Protein AF-A0A432UA64-F1 (afdb_monomer)

Secondary structure (DSSP, 8-state):
------HHHHHHHHHHHHHHH-TTB---GGGGHHHHHHHHHTT--HHHHHHHHHHHHHTTSS-SSB-HHHHHHHHHHHHHHHHHHHHHHHHHHSSS--SHHHHHHHHHHHHHHHHHHTT----HHHHHHHHGGG---HHHHHHHHHHHHHHHHHHHHHH-TTHHHHHHHHHHHHGGGTTTS-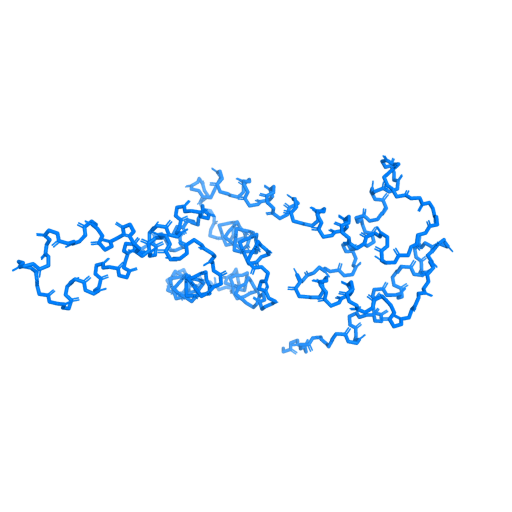HHHHHHHHHHHHHHHHHHHHTPPPS---

Solvent-accessible surface area (backbone atoms only — not comparable to full-atom values): 11727 Å² total; per-residue (Å²): 136,81,75,82,76,49,73,63,59,50,46,52,50,36,50,50,54,43,60,74,74,33,90,36,58,50,86,64,64,77,73,33,47,68,45,49,51,51,38,53,35,55,62,57,52,55,68,53,52,53,52,49,49,55,56,30,38,78,69,70,76,42,63,77,64,43,37,55,76,78,45,38,65,55,50,53,53,51,51,53,51,49,35,45,52,53,20,52,57,24,64,75,49,49,85,76,51,84,50,70,56,62,36,36,52,33,49,27,38,38,51,46,30,50,35,48,7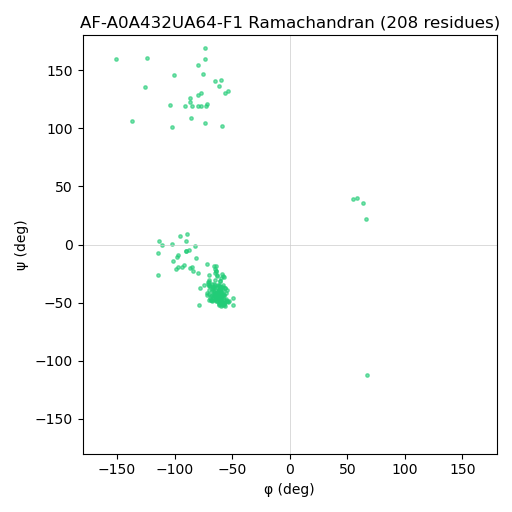3,52,62,44,51,81,55,61,67,35,53,55,42,49,55,45,64,76,54,85,52,65,70,58,44,38,53,50,33,47,53,49,45,57,52,50,50,50,53,46,52,74,55,40,84,58,38,66,57,33,45,54,54,40,51,66,70,43,55,85,42,62,86,78,50,56,68,69,58,51,53,55,50,47,56,52,47,30,51,53,43,50,27,63,76,69,69,53,73,77,70,37,90,124

Structure (mmCIF, N/CA/C/O backbone):
data_AF-A0A432UA64-F1
#
_entry.id   AF-A0A432UA64-F1
#
loop_
_atom_site.group_PDB
_atom_site.id
_atom_site.type_symbol
_atom_site.label_atom_id
_atom_site.label_alt_id
_atom_site.label_comp_id
_atom_site.label_asym_id
_atom_site.label_entity_id
_atom_site.label_seq_id
_atom_site.pdbx_PDB_ins_code
_atom_site.Cartn_x
_atom_site.Cartn_y
_atom_site.Cartn_z
_atom_site.occupancy
_atom_site.B_iso_or_equiv
_atom_site.auth_seq_id
_atom_site.auth_comp_id
_atom_site.auth_asym_id
_atom_site.auth_atom_id
_atom_site.pdbx_PDB_model_num
ATOM 1 N N . MET A 1 1 ? -9.486 -15.166 -13.144 1.00 27.72 1 MET A N 1
ATOM 2 C CA . MET A 1 1 ? -8.377 -15.766 -12.375 1.00 27.72 1 MET A CA 1
ATOM 3 C C . MET A 1 1 ? -7.119 -15.318 -13.081 1.00 27.72 1 MET A C 1
ATOM 5 O O . MET A 1 1 ? -6.709 -15.985 -14.019 1.00 27.72 1 MET A O 1
ATOM 9 N N . ASP A 1 2 ? -6.594 -14.154 -12.712 1.00 38.78 2 ASP A N 1
ATOM 10 C CA . ASP A 1 2 ? -5.325 -13.692 -13.268 1.00 38.78 2 ASP A CA 1
ATOM 11 C C . ASP A 1 2 ? -4.198 -14.417 -12.538 1.00 38.78 2 ASP A C 1
ATOM 13 O O . ASP A 1 2 ? -4.200 -14.524 -11.308 1.00 38.78 2 ASP A O 1
ATOM 17 N N . SER A 1 3 ? -3.294 -15.011 -13.313 1.00 44.69 3 SER A N 1
ATOM 18 C CA . SER A 1 3 ? -2.101 -15.677 -12.810 1.00 44.69 3 SER A CA 1
ATOM 19 C C . SER A 1 3 ? -1.301 -14.693 -11.965 1.00 44.69 3 SER A C 1
ATOM 21 O O . SER A 1 3 ? -1.027 -13.574 -12.396 1.00 44.69 3 SER A O 1
ATOM 23 N N . VAL A 1 4 ? -0.909 -15.109 -10.760 1.00 60.00 4 VAL A N 1
ATOM 24 C CA . VAL A 1 4 ? 0.100 -14.388 -9.981 1.00 60.00 4 VAL A CA 1
ATOM 25 C C . VAL A 1 4 ? 1.365 -14.364 -10.838 1.00 60.00 4 VAL A C 1
ATOM 27 O O . VAL A 1 4 ? 2.022 -15.397 -10.958 1.00 60.00 4 VAL A O 1
ATOM 30 N N . LYS A 1 5 ? 1.652 -13.226 -11.487 1.00 72.06 5 LYS A N 1
ATOM 31 C CA . LYS A 1 5 ? 2.835 -13.068 -12.343 1.00 72.06 5 LYS A CA 1
ATOM 32 C C . LYS A 1 5 ? 4.077 -13.461 -11.556 1.00 72.06 5 LYS A C 1
ATOM 34 O O . LYS A 1 5 ? 4.246 -13.027 -10.411 1.00 72.06 5 LYS A O 1
ATOM 39 N N . SER A 1 6 ? 4.935 -14.281 -12.147 1.00 87.81 6 SER A N 1
ATOM 40 C CA . SER A 1 6 ? 6.200 -14.644 -11.511 1.00 87.81 6 SER A CA 1
ATOM 41 C C . SER A 1 6 ? 7.189 -13.468 -11.570 1.00 87.81 6 SER A C 1
ATOM 43 O O . SER A 1 6 ? 7.059 -12.559 -12.392 1.00 87.81 6 SER A O 1
ATOM 45 N N . LEU A 1 7 ? 8.202 -13.467 -10.696 1.00 89.44 7 LEU A N 1
ATOM 46 C CA . LEU A 1 7 ? 9.281 -12.469 -10.766 1.00 89.44 7 LEU A CA 1
ATOM 47 C C . LEU A 1 7 ? 10.037 -12.551 -12.105 1.00 89.44 7 LEU A C 1
ATOM 49 O O . LEU A 1 7 ? 10.542 -11.541 -12.581 1.00 89.44 7 LEU A O 1
ATOM 53 N N . GLU A 1 8 ? 10.121 -13.746 -12.685 1.00 90.38 8 GLU A N 1
ATOM 54 C CA . GLU A 1 8 ? 10.786 -14.010 -13.964 1.00 90.38 8 GLU A CA 1
ATOM 55 C C . GLU A 1 8 ? 9.993 -13.395 -15.121 1.00 90.38 8 GLU A C 1
ATOM 57 O O . GLU A 1 8 ? 10.552 -12.616 -15.886 1.00 90.38 8 GLU A O 1
ATOM 62 N N . GLU A 1 9 ? 8.676 -13.619 -15.166 1.00 92.38 9 GLU A N 1
ATOM 63 C CA . GLU A 1 9 ? 7.778 -12.979 -16.141 1.00 92.38 9 GLU A CA 1
ATOM 64 C C . GLU A 1 9 ? 7.832 -11.449 -16.030 1.00 92.38 9 GLU A C 1
ATOM 66 O O . GLU A 1 9 ? 7.919 -10.741 -17.032 1.00 92.38 9 GLU A O 1
ATOM 71 N N . TYR A 1 10 ? 7.833 -10.920 -14.803 1.00 92.88 10 TYR A N 1
ATOM 72 C CA . TYR A 1 10 ? 7.974 -9.485 -14.566 1.00 92.88 10 TYR A CA 1
ATOM 73 C C . TYR A 1 10 ? 9.317 -8.936 -15.069 1.00 92.88 10 TYR A C 1
ATOM 75 O O . TYR A 1 10 ? 9.359 -7.877 -15.695 1.00 92.88 10 TYR A O 1
ATOM 83 N N . ALA A 1 11 ? 10.416 -9.646 -14.804 1.00 93.75 11 ALA A N 1
ATOM 84 C CA . ALA A 1 11 ? 11.746 -9.263 -15.262 1.00 93.75 11 ALA A CA 1
ATOM 85 C C . ALA A 1 11 ? 11.815 -9.210 -16.794 1.00 93.75 11 ALA A C 1
ATOM 87 O O . ALA A 1 11 ? 12.294 -8.222 -17.349 1.00 93.75 11 ALA A O 1
ATOM 88 N N . GLU A 1 12 ? 11.290 -10.234 -17.469 1.00 93.44 12 GLU A N 1
ATOM 89 C CA . GLU A 1 12 ? 11.222 -10.296 -18.931 1.00 93.44 12 GLU A CA 1
ATOM 90 C C . GLU A 1 12 ? 10.404 -9.141 -19.518 1.00 93.44 12 GLU A C 1
ATOM 92 O O . GLU A 1 12 ? 10.844 -8.496 -20.471 1.00 93.44 12 GLU A O 1
ATOM 97 N N . GLU A 1 13 ? 9.244 -8.829 -18.930 1.00 94.38 13 GLU A N 1
ATOM 98 C CA . GLU A 1 13 ? 8.415 -7.702 -19.363 1.00 94.38 13 GLU A CA 1
ATOM 99 C C . GLU A 1 13 ? 9.138 -6.360 -19.217 1.00 94.38 13 GLU A C 1
ATOM 101 O O . GLU A 1 13 ? 9.103 -5.549 -20.145 1.00 94.38 13 GLU A O 1
ATOM 106 N N . VAL A 1 14 ? 9.810 -6.129 -18.083 1.00 94.81 14 VAL A N 1
ATOM 107 C CA . VAL A 1 14 ? 10.584 -4.901 -17.852 1.00 94.81 14 VAL A CA 1
ATOM 108 C C . VAL A 1 14 ? 11.743 -4.804 -18.837 1.00 94.81 14 VAL A C 1
ATOM 110 O O . VAL A 1 14 ? 11.916 -3.760 -19.461 1.00 94.81 14 VAL A O 1
ATOM 113 N N . PHE A 1 15 ? 12.523 -5.871 -19.017 1.00 94.19 15 PHE A N 1
ATOM 114 C CA . PHE A 1 15 ? 13.646 -5.855 -19.953 1.00 94.19 15 PHE A CA 1
ATOM 115 C C . PHE A 1 15 ? 13.188 -5.591 -21.383 1.00 94.19 15 PHE A C 1
ATOM 117 O O . PHE A 1 15 ? 13.743 -4.707 -22.032 1.00 94.19 15 PHE A O 1
ATOM 124 N N . ARG A 1 16 ? 12.136 -6.277 -21.845 1.00 94.00 16 ARG A N 1
ATOM 125 C CA . ARG A 1 16 ? 11.556 -6.037 -23.169 1.00 94.00 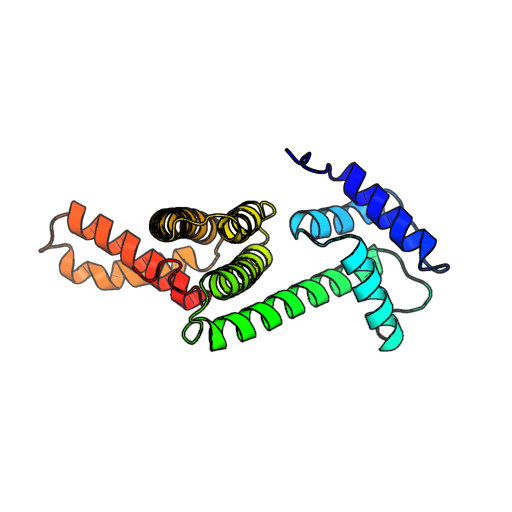16 ARG A CA 1
ATOM 126 C C . ARG A 1 16 ? 11.126 -4.579 -23.326 1.00 94.00 16 ARG A C 1
ATOM 128 O O . ARG A 1 16 ? 11.540 -3.928 -24.280 1.00 94.00 16 ARG A O 1
ATOM 135 N N . ALA A 1 17 ? 10.362 -4.051 -22.369 1.00 93.56 17 ALA A N 1
ATOM 136 C CA . ALA A 1 17 ? 9.880 -2.676 -22.425 1.00 93.56 17 ALA A CA 1
ATOM 137 C C . ALA A 1 17 ? 11.034 -1.661 -22.479 1.00 93.56 17 ALA A C 1
ATOM 139 O O . ALA A 1 17 ? 10.977 -0.703 -23.247 1.00 93.56 17 ALA A O 1
ATOM 140 N N . LEU A 1 18 ? 12.105 -1.874 -21.711 1.00 94.12 18 LEU A N 1
ATOM 141 C CA . LEU A 1 18 ? 13.252 -0.967 -21.695 1.00 94.12 18 LEU A CA 1
ATOM 142 C C . LEU A 1 18 ? 14.094 -1.046 -22.966 1.00 94.12 18 LEU A C 1
ATOM 144 O O . LEU A 1 18 ? 14.484 -0.003 -23.481 1.00 94.12 18 LEU A O 1
ATOM 148 N N . THR A 1 19 ? 14.342 -2.246 -23.490 1.00 92.56 19 THR A N 1
ATOM 149 C CA . THR A 1 19 ? 15.085 -2.425 -24.745 1.00 92.56 19 THR A CA 1
ATOM 150 C C . THR A 1 19 ? 14.330 -1.844 -25.942 1.00 92.56 19 THR A C 1
ATOM 152 O O . THR A 1 19 ? 14.958 -1.296 -26.841 1.00 92.56 19 THR A O 1
ATOM 155 N N . GLU A 1 20 ? 12.997 -1.916 -25.952 1.00 93.62 20 GLU A N 1
ATOM 156 C CA . GLU A 1 20 ? 12.171 -1.326 -27.014 1.00 93.62 20 GLU A CA 1
ATOM 157 C C . GLU A 1 20 ? 12.136 0.210 -26.968 1.00 93.62 20 GLU A C 1
ATOM 159 O O . GLU A 1 20 ? 12.069 0.849 -28.016 1.00 93.62 20 GLU A O 1
ATOM 164 N N . HIS A 1 21 ? 12.180 0.814 -25.774 1.00 93.38 21 HIS A N 1
ATOM 165 C CA . HIS A 1 21 ? 12.010 2.264 -25.606 1.00 93.38 21 HIS A CA 1
ATOM 166 C C . HIS A 1 21 ? 13.326 3.044 -25.470 1.00 93.38 21 HIS A C 1
ATOM 168 O O . HIS A 1 21 ? 13.329 4.255 -25.695 1.00 93.38 21 HIS A O 1
ATOM 174 N N . PHE A 1 22 ? 14.433 2.395 -25.091 1.00 93.44 22 PHE A N 1
ATOM 175 C CA . PHE A 1 22 ? 15.691 3.076 -24.779 1.00 93.44 22 PHE A CA 1
ATOM 176 C C . PHE A 1 22 ? 16.911 2.361 -25.374 1.00 93.44 22 PHE A C 1
ATOM 178 O O . PHE A 1 22 ? 17.393 1.365 -24.837 1.00 93.44 22 PHE A O 1
ATOM 185 N N . GLU A 1 23 ? 17.496 2.938 -26.427 1.00 89.44 23 GLU A N 1
ATOM 186 C CA . GLU A 1 23 ? 18.705 2.399 -27.077 1.00 89.44 23 GLU A CA 1
ATOM 187 C C . GLU A 1 23 ? 19.939 2.368 -26.155 1.00 89.44 23 GLU A C 1
ATOM 189 O O . GLU A 1 23 ? 20.834 1.545 -26.331 1.00 89.44 23 GLU A O 1
ATOM 194 N N . GLY A 1 24 ? 20.011 3.264 -25.165 1.00 87.81 24 GLY A N 1
ATOM 195 C CA . GLY A 1 24 ? 21.138 3.354 -24.231 1.00 87.81 24 GLY A CA 1
ATOM 196 C C . GLY A 1 24 ? 21.008 2.497 -22.967 1.00 87.81 24 GLY A C 1
ATOM 197 O O . GLY A 1 24 ? 21.815 2.661 -22.047 1.00 87.81 24 GLY A O 1
ATOM 198 N N . PHE A 1 25 ? 20.011 1.612 -22.894 1.00 92.69 25 PHE A N 1
ATOM 199 C CA . PHE A 1 25 ? 19.840 0.695 -21.769 1.00 92.69 25 PHE A CA 1
ATOM 200 C C . PHE A 1 25 ? 20.906 -0.419 -21.780 1.00 92.69 25 PHE A C 1
ATOM 202 O O . PHE A 1 25 ? 21.017 -1.192 -22.729 1.00 92.69 25 PHE A O 1
ATOM 209 N N . ASP A 1 26 ? 21.687 -0.507 -20.702 1.00 91.38 26 ASP A N 1
ATOM 210 C CA . ASP A 1 26 ? 22.760 -1.489 -20.506 1.00 91.38 26 ASP A CA 1
ATOM 211 C C . ASP A 1 26 ? 22.295 -2.615 -19.567 1.00 91.38 26 ASP A C 1
ATOM 213 O O . ASP A 1 26 ? 22.258 -2.450 -18.342 1.00 91.38 26 ASP A O 1
ATOM 217 N N . LEU A 1 27 ? 21.928 -3.754 -20.162 1.00 88.19 27 LEU A N 1
ATOM 218 C CA . LEU A 1 27 ? 21.479 -4.955 -19.459 1.00 88.19 27 LEU A CA 1
ATOM 219 C C . LEU A 1 27 ? 22.658 -5.657 -18.765 1.00 88.19 27 LEU A C 1
ATOM 221 O O . LEU A 1 27 ? 23.584 -6.136 -19.423 1.00 88.19 27 LEU A O 1
ATOM 225 N N . LYS A 1 28 ? 22.601 -5.785 -17.434 1.00 86.12 28 LYS A N 1
ATOM 226 C CA . LYS A 1 28 ? 23.615 -6.472 -16.612 1.00 86.12 28 LYS A CA 1
ATOM 227 C C . LYS A 1 28 ? 23.206 -7.877 -16.167 1.00 86.12 28 LYS A C 1
ATOM 229 O O . LYS A 1 28 ? 23.978 -8.558 -15.494 1.00 86.12 28 LYS A O 1
ATOM 234 N N . GLY A 1 29 ? 22.023 -8.347 -16.558 1.00 80.75 29 GLY A N 1
ATOM 235 C CA . GLY A 1 29 ? 21.579 -9.716 -16.297 1.00 80.75 29 GLY A CA 1
ATOM 236 C C . GLY A 1 29 ? 21.363 -9.972 -14.804 1.00 80.75 29 GLY A C 1
ATOM 237 O O . GLY A 1 29 ? 20.446 -9.416 -14.206 1.00 80.75 29 GLY A O 1
ATOM 238 N N . SER A 1 30 ? 22.192 -10.816 -14.179 1.00 82.94 30 SER A N 1
ATOM 239 C CA . SER A 1 30 ? 22.018 -11.198 -12.766 1.00 82.94 30 SER A CA 1
ATOM 240 C C . SER A 1 30 ? 22.092 -10.018 -11.797 1.00 82.94 30 SER A C 1
ATOM 242 O O . SER A 1 30 ? 21.406 -10.027 -10.773 1.00 82.94 30 SER A O 1
ATOM 244 N N . ASP A 1 31 ? 22.884 -8.997 -12.124 1.00 87.25 31 ASP A N 1
ATOM 245 C CA . ASP A 1 31 ? 23.086 -7.827 -11.260 1.00 87.25 31 ASP A CA 1
ATOM 246 C C . ASP A 1 31 ? 21.850 -6.914 -11.195 1.00 87.25 31 ASP A C 1
ATOM 248 O O . ASP A 1 31 ? 21.709 -6.117 -10.266 1.00 87.25 31 ASP A O 1
ATOM 252 N N . ASP A 1 32 ? 20.922 -7.064 -12.141 1.00 90.69 32 ASP A N 1
ATOM 253 C CA . ASP A 1 32 ? 19.684 -6.290 -12.225 1.00 90.69 32 ASP A CA 1
ATOM 254 C C . ASP A 1 32 ? 18.543 -6.906 -11.388 1.00 90.69 32 ASP A C 1
ATOM 256 O O . ASP A 1 32 ? 17.606 -6.215 -10.972 1.00 90.69 32 ASP A O 1
ATOM 260 N N . MET A 1 33 ? 18.638 -8.199 -11.058 1.00 92.06 33 MET A N 1
ATOM 261 C CA . MET A 1 33 ? 17.598 -8.938 -10.329 1.00 92.06 33 MET A CA 1
ATOM 262 C C . MET A 1 33 ? 17.253 -8.375 -8.940 1.00 92.06 33 MET A C 1
ATOM 264 O O . MET A 1 33 ? 16.075 -8.409 -8.572 1.00 92.06 33 MET A O 1
ATOM 268 N N . PRO A 1 34 ? 18.197 -7.846 -8.134 1.00 93.25 34 PRO A N 1
ATOM 269 C CA . PRO A 1 34 ? 17.855 -7.191 -6.872 1.00 93.25 34 PRO A CA 1
ATOM 270 C C . PRO A 1 34 ? 16.942 -5.971 -7.056 1.00 93.25 34 PRO A C 1
ATOM 272 O O . PRO A 1 34 ? 16.024 -5.776 -6.259 1.00 93.25 34 PRO A O 1
ATOM 275 N N . VAL A 1 35 ? 17.162 -5.182 -8.115 1.00 94.75 35 VAL A N 1
ATOM 276 C CA . VAL A 1 35 ? 16.344 -4.003 -8.439 1.00 94.75 35 VAL A CA 1
ATOM 277 C C . VAL A 1 35 ? 14.948 -4.438 -8.872 1.00 94.75 35 VAL A C 1
ATOM 279 O O . VAL A 1 35 ? 13.955 -3.951 -8.335 1.00 94.75 35 VAL A O 1
ATOM 282 N N . LEU A 1 36 ? 14.871 -5.421 -9.771 1.00 94.12 36 LEU A N 1
ATOM 283 C CA . LEU A 1 36 ? 13.603 -5.972 -10.250 1.00 94.12 36 LEU A CA 1
ATOM 284 C C . LEU A 1 36 ? 12.783 -6.602 -9.128 1.00 94.12 36 LEU A C 1
ATOM 286 O O . LEU A 1 36 ? 11.576 -6.391 -9.057 1.00 94.12 36 LEU A O 1
ATOM 290 N N . ARG A 1 37 ? 13.431 -7.314 -8.199 1.00 92.31 37 ARG A N 1
ATOM 291 C CA . ARG A 1 37 ? 12.764 -7.863 -7.015 1.00 92.31 37 ARG A CA 1
ATOM 292 C C . ARG A 1 37 ? 12.168 -6.759 -6.146 1.00 92.31 37 ARG A C 1
ATOM 294 O O . ARG A 1 37 ? 11.056 -6.926 -5.656 1.00 92.31 37 ARG A O 1
ATOM 301 N N . GLU A 1 38 ? 12.881 -5.650 -5.941 1.00 92.56 38 GLU A N 1
ATOM 302 C CA . GLU A 1 38 ? 12.339 -4.512 -5.190 1.00 92.56 38 GLU A CA 1
ATOM 303 C C . GLU A 1 38 ? 11.134 -3.893 -5.909 1.00 92.56 38 GLU A C 1
ATOM 305 O O . GLU A 1 38 ? 10.112 -3.642 -5.273 1.00 92.56 38 GLU A O 1
ATOM 310 N N . TRP A 1 39 ? 11.220 -3.680 -7.222 1.00 94.00 39 TRP A N 1
ATOM 311 C CA . TRP A 1 39 ? 10.120 -3.119 -8.009 1.00 94.00 39 TRP A CA 1
ATOM 312 C C . TRP A 1 39 ? 8.890 -4.030 -8.034 1.00 94.00 39 TRP A C 1
ATOM 314 O O . TRP A 1 39 ? 7.775 -3.554 -7.816 1.00 94.00 39 TRP A O 1
ATOM 324 N N . PHE A 1 40 ? 9.102 -5.338 -8.186 1.00 91.00 40 PHE A N 1
ATOM 325 C CA . PHE A 1 40 ? 8.061 -6.359 -8.121 1.00 91.00 40 PHE A CA 1
ATOM 326 C C . PHE A 1 40 ? 7.372 -6.379 -6.751 1.00 91.00 40 PHE A C 1
ATOM 328 O O . PHE A 1 40 ? 6.149 -6.330 -6.666 1.00 91.00 40 PHE A O 1
ATOM 335 N N . VAL A 1 41 ? 8.149 -6.354 -5.659 1.00 87.88 41 VAL A N 1
ATOM 336 C CA . VAL A 1 41 ? 7.619 -6.265 -4.284 1.00 87.88 41 VAL A CA 1
ATOM 337 C C . VAL A 1 41 ? 6.864 -4.958 -4.042 1.00 87.88 41 VAL A C 1
ATOM 339 O O . VAL A 1 41 ? 5.992 -4.907 -3.188 1.00 87.88 41 VAL A O 1
ATOM 342 N N . LEU A 1 42 ? 7.168 -3.881 -4.758 1.00 89.19 42 LEU A N 1
ATOM 343 C CA . LEU A 1 42 ? 6.408 -2.635 -4.653 1.00 89.19 42 LEU A CA 1
ATOM 344 C C . LEU A 1 42 ? 5.195 -2.588 -5.594 1.00 89.19 42 LEU A C 1
ATOM 346 O O . LEU A 1 42 ? 4.433 -1.623 -5.529 1.00 89.19 42 LEU A O 1
ATOM 350 N N . GLY A 1 43 ? 5.007 -3.601 -6.447 1.00 87.94 43 GLY A N 1
ATOM 351 C CA . GLY A 1 43 ? 3.942 -3.640 -7.446 1.00 87.94 43 GLY A CA 1
ATOM 352 C C . GLY A 1 43 ? 4.076 -2.537 -8.499 1.00 87.94 43 GLY A C 1
ATOM 353 O O . GLY A 1 43 ? 3.072 -1.948 -8.903 1.00 87.94 43 GLY A O 1
ATOM 354 N N . ILE A 1 44 ? 5.306 -2.187 -8.889 1.00 91.88 44 ILE A N 1
ATOM 355 C CA . ILE A 1 44 ? 5.554 -1.177 -9.926 1.00 91.88 44 ILE A CA 1
ATOM 356 C C . ILE A 1 44 ? 5.294 -1.808 -11.291 1.00 91.88 44 ILE A C 1
ATOM 358 O O . ILE A 1 44 ? 5.984 -2.748 -11.670 1.00 91.88 44 ILE A O 1
ATOM 362 N N . ASP A 1 45 ? 4.335 -1.277 -12.043 1.00 90.94 45 ASP A N 1
ATOM 363 C CA . ASP A 1 45 ? 4.027 -1.761 -13.391 1.00 90.94 45 ASP A CA 1
ATOM 364 C C . ASP A 1 45 ? 5.206 -1.528 -14.366 1.00 90.94 45 ASP A C 1
ATOM 366 O O . ASP A 1 45 ? 5.822 -0.458 -14.308 1.00 90.94 45 ASP A O 1
ATOM 370 N N . PRO A 1 46 ? 5.523 -2.463 -15.285 1.00 92.81 46 PRO A N 1
ATOM 371 C CA . PRO A 1 46 ? 6.596 -2.269 -16.262 1.00 92.81 46 PRO A CA 1
ATOM 372 C C . PRO A 1 46 ? 6.434 -1.002 -17.114 1.00 92.81 46 PRO A C 1
ATOM 374 O O . PRO A 1 46 ? 7.413 -0.295 -17.355 1.00 92.81 46 PRO A O 1
ATOM 377 N N . ASN A 1 47 ? 5.208 -0.634 -17.500 1.00 92.81 47 ASN A N 1
ATOM 378 C CA . ASN A 1 47 ? 4.969 0.598 -18.259 1.00 92.81 47 ASN A CA 1
ATOM 379 C C . ASN A 1 47 ? 5.201 1.842 -17.393 1.00 92.81 47 ASN A C 1
ATOM 381 O O . ASN A 1 47 ? 5.646 2.877 -17.891 1.00 92.81 47 ASN A O 1
ATOM 385 N N . TYR A 1 48 ? 4.954 1.749 -16.080 1.00 94.06 48 TYR A N 1
ATOM 386 C CA . TYR A 1 48 ? 5.298 2.825 -15.150 1.00 94.06 48 TYR A CA 1
ATOM 387 C C . TYR A 1 48 ? 6.812 3.036 -15.071 1.00 94.06 48 TYR A C 1
ATOM 389 O O . TYR A 1 48 ? 7.261 4.177 -14.967 1.00 94.06 48 TYR A O 1
ATOM 397 N N . VAL A 1 49 ? 7.608 1.961 -15.131 1.00 95.06 49 VAL A N 1
ATOM 398 C CA . VAL A 1 49 ? 9.076 2.063 -15.169 1.00 95.06 49 VAL A CA 1
ATOM 399 C C . VAL A 1 49 ? 9.511 2.887 -16.381 1.00 95.06 49 VAL A C 1
ATOM 401 O O . VAL A 1 49 ? 10.269 3.842 -16.216 1.00 95.06 49 VAL A O 1
ATOM 404 N N . VAL A 1 50 ? 8.983 2.569 -17.569 1.00 94.88 50 VAL A N 1
ATOM 405 C CA . VAL A 1 50 ? 9.257 3.321 -18.806 1.00 94.88 50 VAL A CA 1
ATOM 406 C C . VAL A 1 50 ? 8.880 4.791 -18.636 1.00 94.88 50 VAL A C 1
ATOM 408 O O . VAL A 1 50 ? 9.723 5.664 -18.833 1.00 94.88 50 VAL A O 1
ATOM 411 N N . TYR A 1 51 ? 7.655 5.068 -18.178 1.00 95.00 51 TYR A N 1
ATOM 412 C CA . TYR A 1 51 ? 7.181 6.431 -17.928 1.00 95.00 51 TYR A CA 1
ATOM 413 C C . TYR A 1 51 ? 8.110 7.213 -16.986 1.00 95.00 51 TYR A C 1
ATOM 415 O O . TYR A 1 51 ? 8.512 8.336 -17.298 1.00 95.00 51 TYR A O 1
ATOM 423 N N . ALA A 1 52 ? 8.485 6.619 -15.850 1.00 94.62 52 ALA A N 1
ATOM 424 C CA . ALA A 1 52 ? 9.348 7.266 -14.870 1.00 94.62 52 ALA A CA 1
ATOM 425 C C . ALA A 1 52 ? 10.732 7.584 -15.454 1.00 94.62 52 ALA A C 1
ATOM 427 O O . ALA A 1 52 ? 11.282 8.647 -15.172 1.00 94.62 52 ALA A O 1
ATOM 428 N N . ILE A 1 53 ? 11.294 6.689 -16.272 1.00 94.69 53 ILE A N 1
ATOM 429 C CA . ILE A 1 53 ? 12.595 6.910 -16.911 1.00 94.69 53 ILE A CA 1
ATOM 430 C C . ILE A 1 53 ? 12.508 8.028 -17.948 1.00 94.69 53 ILE A C 1
ATOM 432 O O . ILE A 1 53 ? 13.326 8.945 -17.898 1.00 94.69 53 ILE A O 1
ATOM 436 N N . SER A 1 54 ? 11.508 8.001 -18.834 1.00 94.06 54 SER A N 1
ATOM 437 C CA . SER A 1 54 ? 11.312 9.042 -19.851 1.00 94.06 54 SER A CA 1
ATOM 438 C C . SER A 1 54 ? 11.156 10.429 -19.224 1.00 94.06 54 SER A C 1
ATOM 440 O O . SER A 1 54 ? 11.782 11.391 -19.672 1.00 94.06 54 SER A O 1
ATOM 442 N N . ASP A 1 55 ? 10.371 10.539 -18.151 1.00 94.00 55 ASP A N 1
ATOM 443 C CA . ASP A 1 55 ? 10.200 11.802 -17.429 1.00 94.00 55 ASP A CA 1
ATOM 444 C C . ASP A 1 55 ? 11.465 12.209 -16.646 1.00 94.00 55 ASP A C 1
ATOM 446 O O . ASP A 1 55 ? 11.811 13.386 -16.538 1.00 94.00 55 ASP A O 1
ATOM 450 N N . GLY A 1 56 ? 12.227 11.234 -16.144 1.00 93.31 56 GLY A N 1
ATOM 451 C CA . GLY A 1 56 ? 13.539 11.471 -15.547 1.00 93.31 56 GLY A CA 1
ATOM 452 C C . GLY A 1 56 ? 14.563 12.022 -16.544 1.00 93.31 56 GLY A C 1
ATOM 453 O O . GLY A 1 56 ? 15.306 12.944 -16.200 1.00 93.31 56 GLY A O 1
ATOM 454 N N . MET A 1 57 ? 14.588 11.497 -17.770 1.00 93.44 57 MET A N 1
ATOM 455 C CA . MET A 1 57 ? 15.454 11.971 -18.856 1.00 93.44 57 MET A CA 1
ATOM 456 C C . MET A 1 57 ? 15.069 13.376 -19.318 1.00 93.44 57 MET A C 1
ATOM 458 O O . MET A 1 57 ? 15.939 14.237 -19.429 1.00 93.44 57 MET A O 1
ATOM 462 N N . SER A 1 58 ? 13.771 13.652 -19.502 1.00 92.88 58 SER A N 1
ATOM 463 C CA . SER A 1 58 ? 13.292 14.985 -19.909 1.00 92.88 58 SER A CA 1
ATOM 464 C C . SER A 1 58 ? 13.672 16.080 -18.900 1.00 92.88 58 SER A C 1
ATOM 466 O O . SER A 1 58 ? 13.899 17.231 -19.270 1.00 92.88 58 SER A O 1
ATOM 468 N N . GLN A 1 59 ? 13.806 15.711 -17.622 1.00 92.94 59 GLN A N 1
ATOM 469 C CA . GLN A 1 59 ? 14.242 16.586 -16.531 1.00 92.94 59 GLN A CA 1
ATOM 470 C C . GLN A 1 59 ? 15.765 16.597 -16.309 1.00 92.94 59 GLN A C 1
ATOM 472 O O . GLN A 1 59 ? 16.224 17.209 -15.342 1.00 92.94 59 GLN A O 1
ATOM 477 N N . GLY A 1 60 ? 16.550 15.897 -17.135 1.00 91.62 60 GLY A N 1
ATOM 478 C CA . GLY A 1 60 ? 18.008 15.799 -16.998 1.00 91.62 60 GLY A CA 1
ATOM 479 C C . GLY A 1 60 ? 18.480 15.054 -15.742 1.00 91.62 60 GLY A C 1
ATOM 480 O O . GLY A 1 60 ? 19.593 15.280 -15.272 1.00 91.62 60 GLY A O 1
ATOM 481 N N . LYS A 1 61 ? 17.634 14.200 -15.150 1.00 91.62 61 LYS A N 1
ATOM 482 C CA . LYS A 1 61 ? 17.947 13.414 -13.939 1.00 91.62 61 LYS A CA 1
ATOM 483 C C . LYS A 1 61 ? 18.487 12.021 -14.249 1.00 91.62 61 LYS A C 1
ATOM 485 O O . LYS A 1 61 ? 19.075 11.394 -13.369 1.00 91.62 61 LYS A O 1
ATOM 490 N N . ILE A 1 62 ? 18.258 11.535 -15.465 1.00 91.81 62 ILE A N 1
ATOM 491 C CA . ILE A 1 62 ? 18.755 10.257 -15.976 1.00 91.81 62 ILE A CA 1
ATOM 492 C C . ILE A 1 62 ? 19.504 10.544 -17.274 1.00 91.81 62 ILE A C 1
ATOM 494 O O . ILE A 1 62 ? 19.027 11.314 -18.101 1.00 91.81 62 ILE A O 1
ATOM 498 N N . ASN A 1 63 ? 20.672 9.926 -17.433 1.00 90.00 63 ASN A N 1
ATOM 499 C CA . ASN A 1 63 ? 21.452 10.005 -18.663 1.00 90.00 63 ASN A CA 1
ATOM 500 C C . ASN A 1 63 ? 20.889 9.056 -19.726 1.00 90.00 63 ASN A C 1
ATOM 502 O O . ASN A 1 63 ? 20.374 7.991 -19.389 1.00 90.00 63 ASN A O 1
ATOM 506 N N . ASP A 1 64 ? 21.124 9.374 -20.999 1.00 88.44 64 ASP A N 1
ATOM 507 C CA . ASP A 1 64 ? 20.713 8.535 -22.135 1.00 88.44 64 ASP A CA 1
ATOM 508 C C . ASP A 1 64 ? 21.287 7.112 -22.070 1.00 88.44 64 ASP A C 1
ATOM 510 O O . ASP A 1 64 ? 20.672 6.173 -22.564 1.00 88.44 64 ASP A O 1
ATOM 514 N N . ARG A 1 65 ? 22.450 6.939 -21.421 1.00 92.12 65 ARG A N 1
ATOM 515 C CA . ARG A 1 65 ? 23.034 5.630 -21.096 1.00 92.12 65 ARG A CA 1
ATOM 516 C C . ARG A 1 65 ? 22.853 5.308 -19.619 1.00 92.12 65 ARG A C 1
ATOM 518 O O . ARG A 1 65 ? 23.378 6.027 -18.763 1.00 92.12 65 ARG A O 1
ATOM 525 N N . PHE A 1 66 ? 22.164 4.211 -19.317 1.00 92.94 66 PHE A N 1
ATOM 526 C CA . PHE A 1 66 ? 21.839 3.823 -17.944 1.00 92.94 66 PHE A CA 1
ATOM 527 C C . PHE A 1 66 ? 21.703 2.301 -17.776 1.00 92.94 66 PHE A C 1
ATOM 529 O O . PHE A 1 66 ? 21.465 1.572 -18.732 1.00 92.94 66 PHE A O 1
ATOM 536 N N . SER A 1 67 ? 21.822 1.834 -16.533 1.00 92.94 67 SER A N 1
ATOM 537 C CA . SER A 1 67 ? 21.576 0.449 -16.097 1.00 92.94 67 SER A CA 1
ATOM 538 C C . SER A 1 67 ? 20.532 0.439 -14.976 1.00 92.94 67 SER A C 1
ATOM 540 O O . SER A 1 67 ? 20.354 1.465 -14.304 1.00 92.94 67 SER A O 1
ATOM 542 N N . LEU A 1 68 ? 19.880 -0.702 -14.700 1.00 93.62 68 LEU A N 1
ATOM 543 C CA . LEU A 1 68 ? 18.872 -0.763 -13.627 1.00 93.62 68 LEU A CA 1
ATOM 544 C C . LEU A 1 68 ? 19.464 -0.451 -12.256 1.00 93.62 68 LEU A C 1
ATOM 546 O O . LEU A 1 68 ? 18.830 0.220 -11.446 1.00 93.62 68 LEU A O 1
ATOM 550 N N . THR A 1 69 ? 20.703 -0.863 -12.005 1.00 90.44 69 THR A N 1
ATOM 551 C CA . THR A 1 69 ? 21.427 -0.545 -10.767 1.00 90.44 69 THR A CA 1
ATOM 552 C C . THR A 1 69 ? 21.560 0.962 -10.516 1.00 90.44 69 THR A C 1
ATOM 554 O O . THR A 1 69 ? 21.421 1.407 -9.374 1.00 90.44 69 THR A O 1
ATOM 557 N N . ASN A 1 70 ? 21.743 1.762 -11.571 1.00 90.00 70 ASN A N 1
ATOM 558 C CA . ASN A 1 70 ? 21.883 3.215 -11.467 1.00 90.00 70 ASN A CA 1
ATOM 559 C C . ASN A 1 70 ? 20.533 3.920 -11.265 1.00 90.00 70 ASN A C 1
ATOM 561 O O . ASN A 1 70 ? 20.444 4.884 -10.503 1.00 90.00 70 ASN A O 1
ATOM 565 N N . ILE A 1 71 ? 19.472 3.432 -11.913 1.00 93.25 71 ILE A N 1
ATOM 566 C CA . ILE A 1 71 ? 18.143 4.069 -11.881 1.00 93.25 71 ILE A CA 1
ATOM 567 C C . ILE A 1 71 ? 17.181 3.457 -10.855 1.00 93.25 71 ILE A C 1
ATOM 569 O O . ILE A 1 71 ? 16.126 4.029 -10.582 1.00 93.25 71 ILE A O 1
ATOM 573 N N . GLY A 1 72 ? 17.538 2.32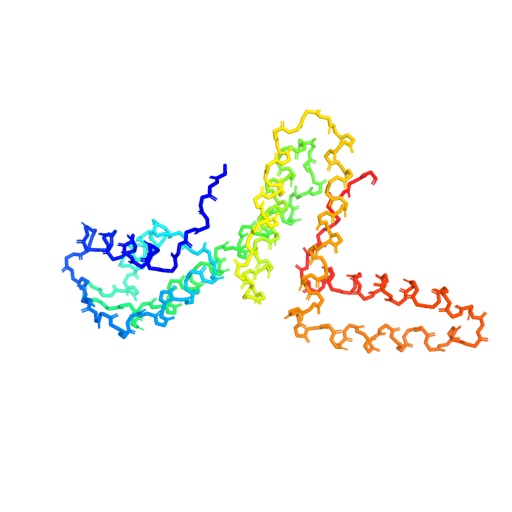6 -10.242 1.00 92.31 72 GLY A N 1
ATOM 574 C CA . GLY A 1 72 ? 16.678 1.540 -9.355 1.00 92.31 72 GLY A CA 1
ATOM 575 C C . GLY A 1 72 ? 16.004 2.383 -8.278 1.00 92.31 72 GLY A C 1
ATOM 576 O O . GLY A 1 72 ? 14.777 2.411 -8.151 1.00 92.31 72 GLY A O 1
ATOM 577 N N . LYS A 1 73 ? 16.818 3.157 -7.550 1.00 94.31 73 LYS A N 1
ATOM 578 C CA . LYS A 1 73 ? 16.343 4.065 -6.495 1.00 94.31 73 LYS A CA 1
ATOM 579 C C . LYS A 1 73 ? 15.532 5.233 -7.040 1.00 94.31 73 LYS A C 1
ATOM 581 O O . LYS A 1 73 ? 14.620 5.689 -6.354 1.00 94.31 73 LYS A O 1
ATOM 586 N N . PHE A 1 74 ? 15.865 5.733 -8.229 1.00 95.12 74 PHE A N 1
ATOM 587 C CA . PHE A 1 74 ? 15.123 6.825 -8.849 1.00 95.12 74 PHE A CA 1
ATOM 588 C C . PHE A 1 74 ? 13.675 6.397 -9.097 1.00 95.12 74 PHE A C 1
ATOM 590 O O . PHE A 1 74 ? 12.767 7.053 -8.591 1.00 95.12 74 PHE A O 1
ATOM 597 N N . VAL A 1 75 ? 13.466 5.256 -9.763 1.00 95.62 75 VAL A N 1
ATOM 598 C CA . VAL A 1 75 ? 12.126 4.730 -10.077 1.00 95.62 75 VAL A CA 1
ATOM 599 C C . VAL A 1 75 ? 11.329 4.458 -8.798 1.00 95.62 75 VAL A C 1
ATOM 601 O O . VAL A 1 75 ? 10.186 4.897 -8.678 1.00 95.62 75 VAL A O 1
ATOM 604 N N . VAL A 1 76 ? 11.946 3.830 -7.790 1.00 94.81 76 VAL A N 1
ATOM 605 C CA . VAL A 1 76 ? 11.296 3.569 -6.491 1.00 94.81 76 VAL A CA 1
ATOM 606 C C . VAL A 1 76 ? 10.881 4.861 -5.791 1.00 94.81 76 VAL A C 1
ATOM 608 O O . VAL A 1 76 ? 9.766 4.963 -5.275 1.00 94.81 76 VAL A O 1
ATOM 611 N N . ASN A 1 77 ? 11.768 5.856 -5.737 1.00 94.38 77 ASN A N 1
ATOM 612 C CA . ASN A 1 77 ? 11.472 7.130 -5.086 1.00 94.38 77 ASN A CA 1
ATOM 613 C C . ASN A 1 77 ? 10.394 7.905 -5.844 1.00 94.38 77 ASN A C 1
ATOM 615 O O . ASN A 1 77 ? 9.522 8.507 -5.216 1.00 94.38 77 ASN A O 1
ATOM 619 N N . TRP A 1 78 ? 10.433 7.853 -7.175 1.00 94.44 78 TRP A N 1
ATOM 620 C CA . TRP A 1 78 ? 9.422 8.433 -8.046 1.00 94.44 78 TRP A CA 1
ATOM 621 C C . TRP A 1 78 ? 8.046 7.816 -7.776 1.00 94.44 78 TRP A C 1
ATOM 623 O O . TRP A 1 78 ? 7.103 8.529 -7.442 1.00 94.44 78 TRP A O 1
ATOM 633 N N . PHE A 1 79 ? 7.958 6.484 -7.802 1.00 94.81 79 PHE A N 1
ATOM 634 C CA . PHE A 1 79 ? 6.745 5.722 -7.501 1.00 94.81 79 PHE A CA 1
ATOM 635 C C . PHE A 1 79 ? 6.182 6.011 -6.107 1.00 94.81 79 PHE A C 1
ATOM 637 O O . PHE A 1 79 ? 4.995 6.296 -5.956 1.00 94.81 79 PHE A O 1
ATOM 644 N N . LYS A 1 80 ? 7.036 6.011 -5.076 1.00 94.25 80 LYS A N 1
ATOM 645 C CA . LYS A 1 80 ? 6.625 6.334 -3.700 1.00 94.25 80 LYS A CA 1
ATOM 646 C C . LYS A 1 80 ? 6.090 7.753 -3.576 1.00 94.25 80 LYS A C 1
ATOM 648 O O . LYS A 1 80 ? 5.118 7.973 -2.858 1.00 94.25 80 LYS A O 1
ATOM 653 N N . ARG A 1 81 ? 6.733 8.720 -4.235 1.00 93.69 81 ARG A N 1
ATOM 654 C CA . ARG A 1 81 ? 6.285 10.115 -4.224 1.00 93.69 81 ARG A CA 1
ATOM 655 C C . ARG A 1 81 ? 4.915 10.247 -4.881 1.00 93.69 81 ARG A C 1
ATOM 657 O O . ARG A 1 81 ? 4.055 10.913 -4.315 1.00 93.69 81 ARG A O 1
ATOM 664 N N . GLU A 1 82 ? 4.706 9.573 -6.004 1.00 93.31 82 GLU A N 1
ATOM 665 C CA . GLU A 1 82 ? 3.436 9.616 -6.724 1.00 93.31 82 GLU A CA 1
ATOM 666 C C . GLU A 1 82 ? 2.303 8.972 -5.922 1.00 93.31 82 GLU A C 1
ATOM 668 O O . GLU A 1 82 ? 1.288 9.614 -5.663 1.00 93.31 82 GLU A O 1
ATOM 673 N N . CYS A 1 83 ? 2.529 7.775 -5.372 1.00 93.81 83 CYS A N 1
ATOM 674 C CA . CYS A 1 83 ? 1.559 7.118 -4.492 1.00 93.81 83 CYS A CA 1
ATOM 675 C C . CYS A 1 83 ? 1.211 7.975 -3.262 1.00 93.81 83 CYS A C 1
ATOM 677 O O . CYS A 1 83 ? 0.088 7.932 -2.757 1.00 93.81 83 CYS A O 1
ATOM 679 N N . ARG A 1 84 ? 2.167 8.742 -2.721 1.00 94.56 84 ARG A N 1
ATOM 680 C CA . ARG A 1 84 ? 1.901 9.679 -1.616 1.00 94.56 84 ARG A CA 1
ATOM 681 C C . ARG A 1 84 ? 1.056 10.860 -2.071 1.00 94.56 84 ARG A C 1
ATOM 683 O O . ARG A 1 84 ? 0.084 11.172 -1.390 1.00 94.56 84 ARG A O 1
ATOM 690 N N . ARG A 1 85 ? 1.392 11.467 -3.212 1.00 95.00 85 ARG A N 1
ATOM 691 C CA . ARG A 1 85 ? 0.649 12.588 -3.801 1.00 95.00 85 ARG A CA 1
ATOM 692 C C . ARG A 1 85 ? -0.812 12.207 -4.044 1.00 95.00 85 ARG A C 1
ATOM 694 O O . ARG A 1 85 ? -1.709 12.869 -3.529 1.00 95.00 85 ARG A O 1
ATOM 701 N N . GLU A 1 86 ? -1.043 11.085 -4.722 1.00 94.00 86 GLU A N 1
ATOM 702 C CA . GLU A 1 86 ? -2.389 10.570 -4.993 1.00 94.00 86 GLU A CA 1
ATOM 703 C C . GLU A 1 86 ? -3.177 10.283 -3.707 1.00 94.00 86 GLU A C 1
ATOM 705 O O . GLU A 1 86 ? -4.364 10.600 -3.611 1.00 94.00 86 GLU A O 1
ATOM 710 N N . ALA A 1 87 ? -2.528 9.705 -2.691 1.00 94.81 87 ALA A N 1
ATOM 711 C CA . ALA A 1 87 ? -3.172 9.428 -1.412 1.00 94.81 87 ALA A CA 1
ATOM 712 C C . ALA A 1 87 ? -3.483 10.700 -0.613 1.00 94.81 87 ALA A C 1
ATOM 714 O O . ALA A 1 87 ? -4.498 10.754 0.077 1.00 94.81 87 ALA A O 1
ATOM 715 N N . GLU A 1 88 ? -2.635 11.726 -0.667 1.00 94.44 88 GLU A N 1
ATOM 716 C CA . GLU A 1 88 ? -2.912 13.019 -0.037 1.00 94.44 88 GLU A CA 1
ATOM 717 C C . GLU A 1 88 ? -4.112 13.718 -0.682 1.00 94.44 88 GLU A C 1
ATOM 719 O O . GLU A 1 88 ? -4.997 14.190 0.034 1.00 94.44 88 GLU A O 1
ATOM 724 N N . GLU A 1 89 ? -4.190 13.721 -2.012 1.00 93.12 89 GLU A N 1
ATOM 725 C CA . GLU A 1 89 ? -5.341 14.238 -2.762 1.00 93.12 89 GLU A CA 1
ATOM 726 C C . GLU A 1 89 ? -6.626 13.461 -2.439 1.00 93.12 89 GLU A C 1
ATOM 728 O O . GLU A 1 89 ? -7.674 14.057 -2.158 1.00 93.12 89 GLU A O 1
ATOM 733 N N . ALA A 1 90 ? -6.534 12.129 -2.381 1.00 93.12 90 ALA A N 1
ATOM 734 C CA . ALA A 1 90 ? -7.638 11.267 -1.975 1.00 93.12 90 ALA A CA 1
ATOM 735 C C . ALA A 1 90 ? -8.104 11.577 -0.543 1.00 93.12 90 ALA A C 1
ATOM 737 O O . ALA A 1 90 ? -9.292 11.795 -0.322 1.00 93.12 90 ALA A O 1
ATOM 738 N N . ARG A 1 91 ? -7.190 11.679 0.434 1.00 93.00 91 ARG A N 1
ATOM 739 C CA . ARG A 1 91 ? -7.526 11.984 1.842 1.00 93.00 91 ARG A CA 1
ATOM 740 C C . ARG A 1 91 ? -8.242 13.322 2.009 1.00 93.00 91 ARG A C 1
ATOM 742 O O . ARG A 1 91 ? -9.117 13.420 2.867 1.00 93.00 91 ARG A O 1
ATOM 749 N N . ARG A 1 92 ? -7.872 14.342 1.228 1.00 89.56 92 ARG A N 1
ATOM 750 C CA . ARG A 1 92 ? -8.497 15.675 1.301 1.00 89.56 92 ARG A CA 1
ATOM 751 C C . ARG A 1 92 ? -9.957 15.651 0.856 1.00 89.56 92 ARG A C 1
ATOM 753 O O . ARG A 1 92 ? -10.773 16.327 1.462 1.00 89.56 92 ARG A O 1
ATOM 760 N N . SER A 1 93 ? -10.281 14.838 -0.146 1.00 88.19 93 SER A N 1
ATOM 761 C CA . SER A 1 93 ? -11.579 14.866 -0.834 1.00 88.19 93 SER A CA 1
ATOM 762 C C . SER A 1 93 ? -12.460 13.635 -0.582 1.00 88.19 93 SER A C 1
ATOM 764 O O . SER A 1 93 ? -13.557 13.539 -1.124 1.00 88.19 93 SER A O 1
ATOM 766 N N . ILE A 1 94 ? -12.011 12.656 0.211 1.00 85.88 94 ILE A N 1
ATOM 767 C CA . ILE A 1 94 ? -12.760 11.409 0.459 1.00 85.88 94 ILE A CA 1
ATOM 768 C C . ILE A 1 94 ? -14.021 11.609 1.311 1.00 85.88 94 ILE A C 1
ATOM 770 O O . ILE A 1 94 ? -14.951 10.812 1.230 1.00 85.88 94 ILE A O 1
ATOM 774 N N . ARG A 1 95 ? -14.047 12.650 2.152 1.00 77.62 95 ARG A N 1
ATOM 775 C CA . ARG A 1 95 ? -15.198 12.975 3.016 1.00 77.62 95 ARG A CA 1
ATOM 776 C C . ARG A 1 95 ? -16.313 13.705 2.275 1.00 77.62 95 ARG A C 1
ATOM 778 O O . ARG A 1 95 ? -17.451 13.659 2.714 1.00 77.62 95 ARG A O 1
ATOM 785 N N . GLU A 1 96 ? -15.961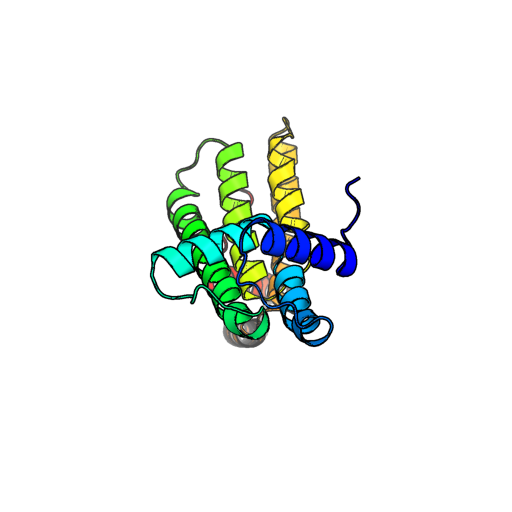 14.379 1.190 1.00 76.38 96 GLU A N 1
ATOM 786 C CA . GLU A 1 96 ? -16.875 15.157 0.348 1.00 76.38 96 GLU A CA 1
ATOM 787 C C . GLU A 1 96 ? -17.474 14.299 -0.774 1.00 76.38 96 GLU A C 1
ATOM 789 O O . GLU A 1 96 ? -18.330 14.755 -1.526 1.00 76.38 96 GLU A O 1
ATOM 794 N N . GLU A 1 97 ? -17.020 13.050 -0.898 1.00 77.62 97 GLU A N 1
ATOM 795 C CA . GLU A 1 97 ? -17.431 12.160 -1.969 1.00 77.62 97 GLU A CA 1
ATOM 796 C C . GLU A 1 97 ? -18.797 11.536 -1.686 1.00 77.62 97 GLU A C 1
ATOM 798 O O . GLU A 1 97 ? -18.969 10.793 -0.719 1.00 77.62 97 GLU A O 1
ATOM 803 N N . THR A 1 98 ? -19.752 11.813 -2.568 1.00 69.31 98 THR A N 1
ATOM 804 C CA . THR A 1 98 ? -21.124 11.297 -2.501 1.00 69.31 98 THR A CA 1
ATOM 805 C C . THR A 1 98 ? -21.323 10.062 -3.374 1.00 69.31 98 THR A C 1
ATOM 807 O O . THR A 1 98 ? -22.261 9.301 -3.143 1.00 69.31 98 THR A O 1
ATOM 810 N N . LEU A 1 99 ? -20.440 9.832 -4.354 1.00 71.50 99 LEU A N 1
ATOM 811 C CA . LEU A 1 99 ? -20.502 8.676 -5.242 1.00 71.50 99 LEU A CA 1
ATOM 812 C C . LEU A 1 99 ? -19.684 7.503 -4.666 1.00 71.50 99 LEU A C 1
ATOM 814 O O . LEU A 1 99 ? -18.458 7.616 -4.546 1.00 71.50 99 LEU A O 1
ATOM 818 N N . PRO A 1 100 ? -20.312 6.343 -4.373 1.00 77.81 100 PRO A N 1
ATOM 819 C CA . PRO A 1 100 ? -19.631 5.186 -3.777 1.00 77.81 100 PRO A CA 1
ATOM 820 C C . PRO A 1 100 ? -18.400 4.728 -4.569 1.00 77.81 100 PRO A C 1
ATOM 822 O O . PRO A 1 100 ? -17.353 4.432 -4.001 1.00 77.81 100 PRO A O 1
ATOM 825 N N . TYR A 1 101 ? -18.494 4.757 -5.898 1.00 81.38 101 TYR A N 1
ATOM 826 C CA . TYR A 1 101 ? -17.412 4.391 -6.810 1.00 81.38 101 TYR A CA 1
ATOM 827 C C . TYR A 1 101 ? -16.146 5.243 -6.611 1.00 81.38 101 TYR A C 1
ATOM 829 O O . TYR A 1 101 ? -15.050 4.713 -6.430 1.00 81.38 101 TYR A O 1
ATOM 837 N N . ASN A 1 102 ? -16.292 6.571 -6.598 1.00 85.56 102 ASN A N 1
ATOM 838 C CA . ASN A 1 102 ? -15.162 7.492 -6.458 1.00 85.56 102 ASN A CA 1
ATOM 839 C C . ASN A 1 102 ? -14.513 7.343 -5.078 1.00 85.56 102 ASN A C 1
ATOM 841 O O . ASN A 1 102 ? -13.296 7.464 -4.921 1.00 85.56 102 ASN A O 1
ATOM 845 N N . ARG A 1 103 ? -15.333 7.055 -4.062 1.00 89.56 103 ARG A N 1
ATOM 846 C CA . ARG A 1 103 ? -14.861 6.788 -2.707 1.00 89.56 103 ARG A CA 1
ATOM 847 C C . ARG A 1 103 ? -14.015 5.516 -2.669 1.00 89.56 103 ARG A C 1
ATOM 849 O O . ARG A 1 103 ? -12.944 5.541 -2.065 1.00 89.56 103 ARG A O 1
ATOM 856 N N . ILE A 1 104 ? -14.444 4.451 -3.347 1.00 92.50 104 ILE A N 1
ATOM 857 C CA . ILE A 1 104 ? -13.688 3.197 -3.474 1.00 92.50 104 ILE A CA 1
ATOM 858 C C . ILE A 1 104 ? -12.324 3.439 -4.136 1.00 92.50 104 ILE A C 1
ATOM 860 O O . ILE A 1 104 ? -11.306 2.976 -3.623 1.00 92.50 104 ILE A O 1
ATOM 864 N N . GLU A 1 105 ? -12.261 4.216 -5.220 1.00 92.25 105 GLU A N 1
ATOM 865 C CA . GLU A 1 105 ? -10.982 4.538 -5.872 1.00 92.25 105 GLU A CA 1
ATOM 866 C C . GLU A 1 105 ? -10.043 5.339 -4.964 1.00 92.25 105 GLU A C 1
ATOM 868 O O . GLU A 1 105 ? -8.847 5.051 -4.869 1.00 92.25 105 GLU A O 1
ATOM 873 N N . LYS A 1 106 ? -10.580 6.338 -4.256 1.00 94.25 106 LYS A N 1
ATOM 874 C CA . LYS A 1 106 ? -9.818 7.125 -3.278 1.00 94.25 106 LYS A CA 1
ATOM 875 C C . LYS A 1 106 ? -9.301 6.241 -2.139 1.00 94.25 106 LYS A C 1
ATOM 877 O O . LYS A 1 106 ? -8.142 6.379 -1.749 1.00 94.25 106 LYS A O 1
ATOM 882 N N . LEU A 1 107 ? -10.117 5.312 -1.636 1.00 94.50 107 LEU A N 1
ATOM 883 C CA . LEU A 1 107 ? -9.697 4.328 -0.634 1.00 94.50 107 LEU A CA 1
ATOM 884 C C . LEU A 1 107 ? -8.563 3.446 -1.160 1.00 94.50 107 LEU A C 1
ATOM 886 O O . LEU A 1 107 ? -7.542 3.317 -0.486 1.00 94.50 107 LEU A O 1
ATOM 890 N N . ALA A 1 108 ? -8.696 2.910 -2.375 1.00 95.31 108 ALA A N 1
ATOM 891 C CA . ALA A 1 108 ? -7.674 2.083 -3.008 1.00 95.31 108 ALA A CA 1
ATOM 892 C C . ALA A 1 108 ? -6.326 2.820 -3.119 1.00 95.31 108 ALA A C 1
ATOM 894 O O . ALA A 1 108 ? -5.290 2.263 -2.753 1.00 95.31 108 ALA A O 1
ATOM 895 N N . LYS A 1 109 ? -6.334 4.101 -3.520 1.00 95.69 109 LYS A N 1
ATOM 896 C CA . LYS A 1 109 ? -5.128 4.953 -3.573 1.00 95.69 109 LYS A CA 1
ATOM 897 C C . LYS A 1 109 ? -4.470 5.120 -2.201 1.00 95.69 109 LYS A C 1
ATOM 899 O O . LYS A 1 109 ? -3.251 4.988 -2.074 1.00 95.69 109 LYS A O 1
ATOM 904 N N . ILE A 1 110 ? -5.264 5.371 -1.157 1.00 96.19 110 ILE A N 1
ATOM 905 C CA . ILE A 1 110 ? -4.755 5.511 0.217 1.00 96.19 110 ILE A CA 1
ATOM 906 C C . ILE A 1 110 ? -4.145 4.192 0.706 1.00 96.19 110 ILE A C 1
ATOM 908 O O . ILE A 1 110 ? -3.041 4.198 1.251 1.00 96.19 110 ILE A O 1
ATOM 912 N N . VAL A 1 111 ? -4.835 3.070 0.488 1.00 96.31 111 VAL A N 1
ATOM 913 C CA . VAL A 1 111 ? -4.367 1.733 0.881 1.00 96.31 111 VAL A CA 1
ATOM 914 C C . VAL A 1 111 ? -3.067 1.383 0.170 1.00 96.31 111 VAL A C 1
ATOM 916 O O . VAL A 1 111 ? -2.089 1.057 0.843 1.00 96.31 111 VAL A O 1
ATOM 919 N N . LYS A 1 112 ? -3.013 1.546 -1.157 1.00 95.44 112 LYS A N 1
ATOM 920 C CA . LYS A 1 112 ? -1.807 1.318 -1.964 1.00 95.44 112 LYS A CA 1
ATOM 921 C C . LYS A 1 112 ? -0.616 2.102 -1.419 1.00 95.44 112 LYS A C 1
ATOM 923 O O . LYS A 1 112 ? 0.442 1.534 -1.173 1.00 95.44 112 LYS A O 1
ATOM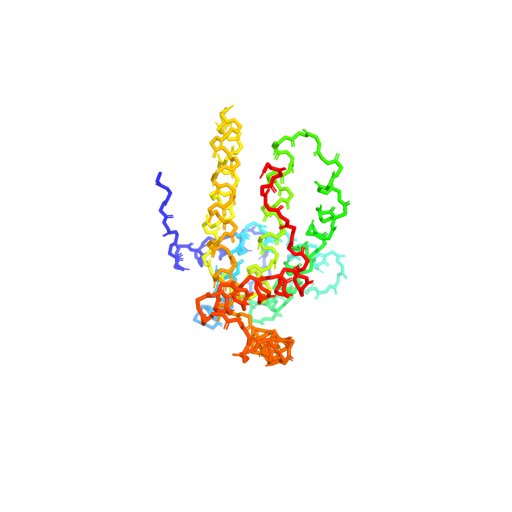 928 N N . SER A 1 113 ? -0.803 3.394 -1.151 1.00 96.25 113 SER A N 1
ATOM 929 C CA . SER A 1 113 ? 0.249 4.267 -0.615 1.00 96.25 113 SER A CA 1
ATOM 930 C C . SER A 1 113 ? 0.828 3.761 0.709 1.00 96.25 113 SER A C 1
ATOM 932 O O . SER A 1 113 ? 2.047 3.727 0.888 1.00 96.25 113 SER A O 1
ATOM 934 N N . VAL A 1 114 ? -0.031 3.300 1.623 1.00 95.50 114 VAL A N 1
ATOM 935 C CA . VAL A 1 114 ? 0.402 2.746 2.913 1.00 95.50 114 VAL A CA 1
ATOM 936 C C . VAL A 1 114 ? 1.095 1.393 2.739 1.00 95.50 114 VAL A C 1
ATOM 938 O O . VAL A 1 114 ? 2.132 1.173 3.360 1.00 95.50 114 VAL A O 1
ATOM 941 N N . LEU A 1 115 ? 0.584 0.497 1.888 1.00 94.44 115 LEU A N 1
ATOM 942 C CA . LEU A 1 115 ? 1.234 -0.793 1.615 1.00 94.44 115 LEU A CA 1
ATOM 943 C C . LEU A 1 115 ? 2.631 -0.600 1.008 1.00 94.44 115 LEU A C 1
ATOM 945 O O . LEU A 1 115 ? 3.585 -1.248 1.439 1.00 94.44 115 LEU A O 1
ATOM 949 N N . VAL A 1 116 ? 2.770 0.351 0.081 1.00 93.19 116 VAL A N 1
ATOM 950 C CA . VAL A 1 116 ? 4.048 0.750 -0.526 1.00 93.19 116 VAL A CA 1
ATOM 951 C C . VAL A 1 116 ? 5.009 1.334 0.515 1.00 93.19 116 VAL A C 1
ATOM 953 O O . VAL A 1 116 ? 6.197 1.002 0.518 1.00 93.19 116 VAL A O 1
ATOM 956 N N . GLU A 1 117 ? 4.525 2.179 1.432 1.00 92.88 117 GLU A N 1
ATOM 957 C CA . GLU A 1 117 ? 5.336 2.699 2.543 1.00 92.88 117 GLU A CA 1
ATOM 958 C C . GLU A 1 117 ? 5.833 1.572 3.462 1.00 92.88 117 GLU A C 1
ATOM 960 O O . GLU A 1 117 ? 6.986 1.590 3.896 1.00 92.88 117 GLU A O 1
ATOM 965 N N . LEU A 1 118 ? 4.984 0.574 3.709 1.00 92.25 118 LEU A N 1
ATOM 966 C CA . LEU A 1 118 ? 5.280 -0.596 4.535 1.00 92.25 118 LEU A CA 1
ATOM 967 C C . LEU A 1 118 ? 6.047 -1.706 3.797 1.00 92.25 118 LEU A C 1
ATOM 969 O O . LEU A 1 118 ? 6.383 -2.708 4.423 1.00 9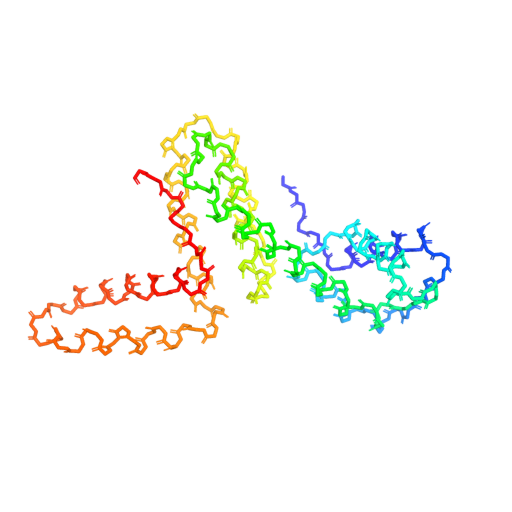2.25 118 LEU A O 1
ATOM 973 N N . LYS A 1 119 ? 6.351 -1.529 2.501 1.00 88.75 119 LYS A N 1
ATOM 974 C CA . LYS A 1 119 ? 7.004 -2.527 1.633 1.00 88.75 119 LYS A CA 1
ATOM 975 C C . LYS A 1 119 ? 6.275 -3.881 1.598 1.00 88.75 119 LYS A C 1
ATOM 977 O O . LYS A 1 119 ? 6.911 -4.933 1.603 1.00 88.75 119 LYS A O 1
ATOM 982 N N . VAL A 1 120 ? 4.944 -3.855 1.586 1.00 88.25 120 VAL A N 1
ATOM 983 C CA . VAL A 1 120 ? 4.116 -5.062 1.469 1.00 88.25 120 VAL A CA 1
ATOM 984 C C . VAL A 1 120 ? 3.920 -5.400 -0.009 1.00 88.25 120 VAL A C 1
ATOM 986 O O . VAL A 1 120 ? 3.403 -4.575 -0.759 1.00 88.25 120 VAL A O 1
ATOM 989 N N . SER A 1 121 ? 4.310 -6.614 -0.411 1.00 78.50 121 SER A N 1
ATOM 990 C CA . SER A 1 121 ? 4.187 -7.094 -1.797 1.00 78.50 121 SER A CA 1
ATOM 991 C C . SER A 1 121 ? 2.777 -7.452 -2.215 1.00 78.50 121 SER A C 1
ATOM 993 O O . SER A 1 121 ? 2.406 -7.256 -3.366 1.00 78.50 121 SER A O 1
ATOM 995 N N . ASP A 1 122 ? 1.991 -7.978 -1.285 1.00 82.69 122 ASP A N 1
ATOM 996 C CA . ASP A 1 122 ? 0.619 -8.361 -1.563 1.00 82.69 122 ASP A CA 1
ATOM 997 C C . ASP A 1 122 ? -0.270 -7.113 -1.686 1.00 82.69 122 ASP A C 1
ATOM 999 O O . ASP A 1 122 ? -0.605 -6.464 -0.691 1.00 82.69 122 ASP A O 1
ATOM 1003 N N . GLN A 1 123 ? -0.629 -6.777 -2.927 1.00 86.25 123 GLN A N 1
ATOM 1004 C CA . GLN A 1 123 ? -1.543 -5.685 -3.266 1.00 86.25 123 GLN A CA 1
ATOM 1005 C C . GLN A 1 123 ? -2.992 -6.165 -3.461 1.00 86.25 123 GLN A C 1
ATOM 1007 O O . GLN A 1 123 ? -3.851 -5.354 -3.798 1.00 86.25 123 GLN A O 1
ATOM 1012 N N . SER A 1 124 ? -3.309 -7.435 -3.171 1.00 89.81 124 SER A N 1
ATOM 1013 C CA . SER A 1 124 ? -4.652 -8.004 -3.376 1.00 89.81 124 SER A CA 1
ATOM 1014 C C . SER A 1 124 ? -5.757 -7.259 -2.623 1.00 89.81 124 SER A C 1
ATOM 1016 O O . SER A 1 124 ? -6.905 -7.236 -3.062 1.00 89.81 124 SER A O 1
ATOM 1018 N N . LEU A 1 125 ? -5.430 -6.611 -1.499 1.00 92.81 125 LEU A N 1
ATOM 1019 C CA . LEU A 1 125 ? -6.355 -5.728 -0.784 1.00 92.81 125 LEU A CA 1
ATOM 1020 C C . LEU A 1 125 ? -6.795 -4.539 -1.647 1.00 92.81 125 LEU A C 1
ATOM 1022 O O . LEU A 1 125 ? -7.967 -4.176 -1.611 1.00 92.81 125 LEU A O 1
ATOM 1026 N N . VAL A 1 126 ? -5.886 -3.950 -2.428 1.00 93.62 126 VAL A N 1
ATOM 1027 C CA . VAL A 1 126 ? -6.194 -2.846 -3.350 1.00 93.62 126 VAL A CA 1
ATOM 1028 C C . VAL A 1 126 ? -7.138 -3.338 -4.443 1.00 93.62 126 VAL A C 1
ATOM 1030 O O . VAL A 1 126 ? -8.170 -2.711 -4.678 1.00 93.62 126 VAL A O 1
ATOM 1033 N N . ASP A 1 127 ? -6.842 -4.491 -5.041 1.00 92.50 127 ASP A N 1
ATOM 1034 C CA . ASP A 1 127 ? -7.663 -5.074 -6.108 1.00 92.50 127 ASP A CA 1
ATOM 1035 C C . ASP A 1 127 ? -9.058 -5.450 -5.603 1.00 92.50 127 ASP A C 1
ATOM 1037 O O . ASP A 1 127 ? -10.068 -5.141 -6.232 1.00 92.50 127 ASP A O 1
ATOM 1041 N N . ARG A 1 128 ? -9.140 -6.063 -4.416 1.00 94.50 128 ARG A N 1
ATOM 1042 C CA . ARG A 1 128 ? -10.413 -6.397 -3.765 1.00 94.50 128 ARG A CA 1
ATOM 1043 C C . ARG A 1 128 ? -11.240 -5.156 -3.458 1.00 94.50 128 ARG A C 1
ATOM 1045 O O . ARG A 1 128 ? -12.446 -5.205 -3.665 1.00 94.50 128 ARG A O 1
ATOM 1052 N N . ILE A 1 129 ? -10.618 -4.059 -3.015 1.00 94.50 129 ILE A N 1
ATOM 1053 C CA . ILE A 1 129 ? -11.307 -2.773 -2.835 1.00 94.50 129 ILE A CA 1
ATOM 1054 C C . ILE A 1 129 ? -11.843 -2.281 -4.182 1.00 94.50 129 ILE A C 1
ATOM 1056 O O . ILE A 1 129 ? -13.032 -1.998 -4.283 1.00 94.50 129 ILE A O 1
ATOM 1060 N N . LEU A 1 130 ? -11.011 -2.226 -5.227 1.00 94.00 130 LEU A N 1
ATOM 1061 C CA . LEU A 1 130 ? -11.426 -1.753 -6.554 1.00 94.00 130 LEU A CA 1
ATOM 1062 C C . LEU A 1 130 ? -12.554 -2.601 -7.158 1.00 94.00 130 LEU A C 1
ATOM 1064 O O . LEU A 1 130 ? -13.468 -2.048 -7.766 1.00 94.00 130 LEU A O 1
ATOM 1068 N N . ASN A 1 131 ? -12.544 -3.915 -6.936 1.00 93.44 131 ASN A N 1
ATOM 1069 C CA . ASN A 1 131 ? -13.583 -4.826 -7.417 1.00 93.44 131 ASN A CA 1
ATOM 1070 C C . ASN A 1 131 ? -14.966 -4.551 -6.810 1.00 93.44 131 ASN A C 1
ATOM 1072 O O . ASN A 1 131 ? -15.974 -4.865 -7.446 1.00 93.44 131 ASN A O 1
ATOM 1076 N N . LEU A 1 132 ? -15.046 -3.901 -5.641 1.00 92.31 132 LEU A N 1
ATOM 1077 C CA . LEU A 1 132 ? -16.329 -3.492 -5.055 1.00 92.31 132 LEU A CA 1
ATOM 1078 C C . LEU A 1 132 ? -17.075 -2.466 -5.912 1.00 92.31 132 LEU A C 1
ATOM 1080 O O . LEU A 1 132 ? -18.288 -2.346 -5.780 1.00 92.31 132 LEU A O 1
ATOM 1084 N N . ARG A 1 133 ? -16.394 -1.777 -6.838 1.00 88.25 133 ARG A N 1
ATOM 1085 C CA . ARG A 1 133 ? -17.038 -0.883 -7.817 1.00 88.25 133 ARG A CA 1
ATOM 1086 C C . ARG A 1 133 ? -18.063 -1.595 -8.700 1.00 88.25 133 ARG A C 1
ATOM 1088 O O . ARG A 1 133 ? -18.948 -0.939 -9.236 1.00 88.25 133 ARG A O 1
ATOM 1095 N N . ASN A 1 134 ? -17.912 -2.906 -8.879 1.00 87.81 134 ASN A N 1
ATOM 1096 C CA . ASN A 1 134 ? -18.794 -3.713 -9.716 1.00 87.81 134 ASN A CA 1
ATOM 1097 C C . ASN A 1 134 ? -19.983 -4.286 -8.929 1.00 87.81 134 ASN A C 1
ATOM 1099 O O . ASN A 1 134 ? -20.856 -4.914 -9.524 1.00 87.81 134 ASN A O 1
ATOM 1103 N N . CYS A 1 135 ? -20.016 -4.102 -7.605 1.00 86.19 135 CYS A N 1
ATOM 1104 C CA . CYS A 1 135 ? -21.114 -4.566 -6.771 1.00 86.19 135 CYS A CA 1
ATOM 1105 C C . CYS A 1 135 ? -22.230 -3.516 -6.735 1.00 86.19 135 CYS A C 1
ATOM 1107 O O . CYS A 1 135 ? -21.998 -2.350 -6.417 1.00 86.19 135 CYS A O 1
ATOM 1109 N N . SER A 1 136 ? -23.450 -3.934 -7.072 1.00 84.94 136 SER A N 1
ATOM 1110 C CA . SER A 1 136 ? -24.630 -3.066 -7.079 1.00 84.94 136 SER A CA 1
ATOM 1111 C C . SER A 1 136 ? -25.288 -2.919 -5.704 1.00 84.94 136 SER A C 1
ATOM 1113 O O . SER A 1 136 ? -26.017 -1.953 -5.486 1.00 84.94 136 SER A O 1
ATOM 1115 N N . ASP A 1 137 ? -25.071 -3.869 -4.788 1.00 89.88 137 ASP A N 1
ATOM 1116 C CA . ASP A 1 137 ? -25.642 -3.826 -3.440 1.00 89.88 137 ASP A CA 1
ATOM 1117 C C . ASP A 1 137 ? -24.745 -3.008 -2.498 1.00 89.88 137 ASP A C 1
ATOM 1119 O O . ASP A 1 137 ? -23.664 -3.435 -2.090 1.00 89.88 137 ASP A O 1
ATOM 1123 N N . LEU A 1 138 ? -25.223 -1.822 -2.115 1.00 86.88 138 LEU A N 1
ATOM 1124 C CA . LEU A 1 138 ? -24.508 -0.919 -1.213 1.00 86.88 138 LEU A CA 1
ATOM 1125 C C . LEU A 1 138 ? -24.275 -1.521 0.179 1.00 86.88 138 LEU A C 1
ATOM 1127 O O . LEU A 1 138 ? -23.232 -1.277 0.778 1.00 86.88 138 LEU A O 1
ATOM 1131 N N . MET A 1 139 ? -25.206 -2.319 0.707 1.00 88.69 139 MET A N 1
ATOM 1132 C CA . MET A 1 139 ? -25.008 -2.956 2.012 1.00 88.69 139 MET A CA 1
ATOM 1133 C C . MET A 1 139 ? -23.923 -4.028 1.953 1.00 88.69 139 MET A C 1
ATOM 1135 O O . MET A 1 139 ? -23.174 -4.206 2.917 1.00 88.69 139 MET A O 1
ATOM 1139 N N . GLU A 1 140 ? -23.836 -4.748 0.836 1.00 90.56 140 GLU A N 1
ATOM 1140 C CA . GLU A 1 140 ? -22.763 -5.710 0.603 1.00 90.56 140 GLU A CA 1
ATOM 1141 C C . GLU A 1 140 ? -21.408 -5.003 0.492 1.00 90.56 140 GLU A C 1
ATOM 1143 O O . GLU A 1 140 ? -20.447 -5.423 1.142 1.00 90.56 140 GLU A O 1
ATOM 1148 N N . VAL A 1 141 ? -21.352 -3.880 -0.234 1.00 90.81 141 VAL A N 1
ATOM 1149 C CA . VAL A 1 141 ? -20.153 -3.034 -0.339 1.00 90.81 141 VAL A CA 1
ATOM 1150 C C . VAL A 1 141 ? -19.684 -2.563 1.038 1.00 90.81 141 VAL A C 1
ATOM 1152 O O . VAL A 1 141 ? -18.516 -2.747 1.370 1.00 90.81 141 VAL A O 1
ATOM 1155 N N . GLU A 1 142 ? -20.565 -2.012 1.873 1.00 90.88 142 GLU A N 1
ATOM 1156 C CA . GLU A 1 142 ? -20.185 -1.481 3.192 1.00 90.88 142 GLU A CA 1
ATOM 1157 C C . GLU A 1 142 ? -19.702 -2.588 4.146 1.00 90.88 142 GLU A C 1
ATOM 1159 O O . GLU A 1 142 ? -18.679 -2.440 4.823 1.00 90.88 142 GLU A O 1
ATOM 1164 N N . ARG A 1 143 ? -20.356 -3.760 4.141 1.00 91.69 143 ARG A N 1
ATOM 1165 C CA . ARG A 1 143 ? -19.882 -4.933 4.902 1.00 91.69 143 ARG A CA 1
ATOM 1166 C C . ARG A 1 143 ? -18.512 -5.405 4.421 1.00 91.69 143 ARG A C 1
ATOM 1168 O O . ARG A 1 143 ? -17.644 -5.710 5.244 1.00 91.69 143 ARG A O 1
ATOM 1175 N N . ALA A 1 144 ? -18.305 -5.457 3.106 1.00 93.94 144 ALA A N 1
ATOM 1176 C CA . ALA A 1 144 ? -17.026 -5.841 2.525 1.00 93.94 144 ALA A CA 1
ATOM 1177 C C . ALA A 1 144 ? -15.927 -4.828 2.874 1.00 93.94 144 ALA A C 1
ATOM 1179 O O . ALA A 1 144 ? -14.841 -5.234 3.286 1.00 93.94 144 ALA A O 1
ATOM 1180 N N . LEU A 1 145 ? -16.216 -3.525 2.797 1.00 94.06 145 LEU A N 1
ATOM 1181 C CA . LEU A 1 145 ? -15.304 -2.450 3.193 1.00 94.06 145 LEU A CA 1
ATOM 1182 C C . LEU A 1 145 ? -14.908 -2.552 4.669 1.00 94.06 145 LEU A C 1
ATOM 1184 O O . LEU A 1 145 ? -13.721 -2.460 4.978 1.00 94.06 145 LEU A O 1
ATOM 1188 N N . SER A 1 146 ? -15.861 -2.814 5.567 1.00 92.62 146 SER A N 1
ATOM 1189 C CA . SER A 1 146 ? -15.579 -3.032 6.992 1.00 92.62 146 SER A CA 1
ATOM 1190 C C . SER A 1 146 ? -14.659 -4.242 7.220 1.00 92.62 146 SER A C 1
ATOM 1192 O O . SER A 1 146 ? -13.676 -4.161 7.961 1.00 92.62 146 SER A O 1
ATOM 1194 N N . SER A 1 147 ? -14.907 -5.357 6.522 1.00 94.25 147 SER A N 1
ATOM 1195 C CA . SER A 1 147 ? -14.044 -6.543 6.600 1.00 94.25 147 SER A CA 1
ATOM 1196 C C . SER A 1 147 ? -12.638 -6.286 6.043 1.00 94.25 147 SER A C 1
ATOM 1198 O O . SER A 1 147 ? -11.649 -6.740 6.625 1.00 94.25 147 SER A O 1
ATOM 1200 N N . LEU A 1 148 ? -12.538 -5.571 4.919 1.00 96.12 148 LEU A N 1
ATOM 1201 C CA . LEU A 1 148 ? -11.269 -5.212 4.280 1.00 96.12 148 LEU A CA 1
ATOM 1202 C C . LEU A 1 148 ? -10.456 -4.252 5.144 1.00 96.12 148 LEU A C 1
ATOM 1204 O O . LEU A 1 148 ? -9.238 -4.389 5.222 1.00 96.12 148 LEU A O 1
ATOM 1208 N N . GLU A 1 149 ? -11.111 -3.317 5.832 1.00 95.44 149 GLU A N 1
ATOM 1209 C CA . GLU A 1 149 ? -10.455 -2.427 6.787 1.00 95.44 149 GLU A CA 1
ATOM 1210 C C . GLU A 1 149 ? -9.783 -3.218 7.909 1.00 95.44 149 GLU A C 1
ATOM 1212 O O . GLU A 1 149 ? -8.620 -2.989 8.248 1.00 95.44 149 GLU A O 1
ATOM 1217 N N . ASP A 1 150 ? -10.501 -4.186 8.469 1.00 93.94 150 ASP A N 1
ATOM 1218 C CA . ASP A 1 150 ? -10.000 -5.011 9.558 1.00 93.94 150 ASP A CA 1
ATOM 1219 C C . ASP A 1 150 ? -8.817 -5.890 9.139 1.00 93.94 150 ASP A C 1
ATOM 1221 O O . ASP A 1 150 ? -7.887 -6.112 9.923 1.00 93.94 150 ASP A O 1
ATOM 1225 N N . GLU A 1 151 ? -8.837 -6.390 7.906 1.00 95.81 151 GLU A N 1
ATOM 1226 C CA . GLU A 1 151 ? -7.728 -7.116 7.295 1.00 95.81 151 GLU A CA 1
ATOM 1227 C C . GLU A 1 151 ? -6.524 -6.199 7.049 1.00 95.81 151 GLU A C 1
ATOM 1229 O O . GLU A 1 151 ? -5.410 -6.497 7.491 1.00 95.81 151 GLU A O 1
ATOM 1234 N N . PHE A 1 152 ? -6.759 -5.036 6.447 1.00 96.69 152 PHE A N 1
ATOM 1235 C CA . PHE A 1 152 ? -5.738 -4.034 6.177 1.00 96.69 152 PHE A CA 1
ATOM 1236 C C . PHE A 1 152 ? -5.056 -3.544 7.459 1.00 96.69 152 PHE A C 1
ATOM 1238 O O . PHE A 1 152 ? -3.828 -3.494 7.532 1.00 96.69 152 PHE A O 1
ATOM 1245 N N . LEU A 1 153 ? -5.812 -3.261 8.522 1.00 95.12 153 LEU A N 1
ATOM 1246 C CA . LEU A 1 153 ? -5.239 -2.831 9.798 1.00 95.12 153 LEU A CA 1
ATOM 1247 C C . LEU A 1 153 ? -4.384 -3.917 10.459 1.00 95.12 153 LEU A C 1
ATOM 1249 O O . LEU A 1 153 ? -3.405 -3.579 11.123 1.00 95.12 153 LEU A O 1
ATOM 1253 N N . LYS A 1 154 ? -4.682 -5.208 10.252 1.00 94.94 154 LYS A N 1
ATOM 1254 C CA . LYS A 1 154 ? -3.792 -6.297 10.695 1.00 94.94 154 LYS A CA 1
ATOM 1255 C C . LYS A 1 154 ? -2.483 -6.295 9.908 1.00 94.94 154 LYS A C 1
ATOM 1257 O O . LYS A 1 154 ? -1.427 -6.512 10.502 1.00 94.94 154 LYS A O 1
ATOM 1262 N N . VAL A 1 155 ? -2.532 -6.047 8.597 1.00 95.44 155 VAL A N 1
ATOM 1263 C CA . VAL A 1 155 ? -1.326 -5.901 7.763 1.00 95.44 155 VAL A CA 1
ATOM 1264 C C . VAL A 1 155 ? -0.489 -4.715 8.247 1.00 95.44 155 VAL A C 1
ATOM 1266 O O . VAL A 1 155 ? 0.717 -4.869 8.453 1.00 95.44 155 VAL A O 1
ATOM 1269 N N . VAL A 1 156 ? -1.122 -3.569 8.513 1.00 95.88 156 VAL A N 1
ATOM 1270 C CA . VAL A 1 156 ? -0.452 -2.380 9.059 1.00 95.88 156 VAL A CA 1
ATOM 1271 C C . VAL A 1 156 ? 0.169 -2.678 10.421 1.00 95.88 156 VAL A C 1
ATOM 1273 O O . VAL A 1 156 ? 1.344 -2.392 10.623 1.00 95.88 156 VAL A O 1
ATOM 1276 N N . GLU A 1 157 ? -0.569 -3.293 11.347 1.00 94.88 157 GLU A N 1
ATOM 1277 C CA . GLU A 1 157 ? -0.057 -3.612 12.684 1.00 94.88 157 GLU A CA 1
ATOM 1278 C C . GLU A 1 157 ? 1.174 -4.534 12.627 1.00 94.88 157 GLU A C 1
ATOM 1280 O O . GLU A 1 157 ? 2.134 -4.326 13.371 1.00 94.88 157 GLU A O 1
ATOM 1285 N N . ARG A 1 158 ? 1.178 -5.523 11.725 1.00 94.69 158 ARG A N 1
ATOM 1286 C CA . ARG A 1 158 ? 2.290 -6.476 11.570 1.00 94.69 158 ARG A CA 1
ATOM 1287 C C . ARG A 1 158 ? 3.548 -5.845 10.973 1.00 94.69 158 ARG A C 1
ATOM 1289 O O . ARG A 1 158 ? 4.643 -6.187 11.407 1.00 94.69 158 ARG A O 1
ATOM 1296 N N . ASN A 1 159 ? 3.396 -4.949 9.998 1.00 94.38 159 ASN A N 1
ATOM 1297 C CA . ASN A 1 159 ? 4.519 -4.423 9.212 1.00 94.38 159 ASN A CA 1
ATOM 1298 C C . ASN A 1 159 ? 4.979 -3.023 9.652 1.00 94.38 159 ASN A C 1
ATOM 1300 O O . ASN A 1 159 ? 6.059 -2.571 9.276 1.00 94.38 159 ASN A O 1
ATOM 1304 N N . SER A 1 160 ? 4.184 -2.312 10.455 1.00 94.12 160 SER A N 1
ATOM 1305 C CA . SER A 1 160 ? 4.508 -0.957 10.896 1.00 94.12 160 SER A CA 1
ATOM 1306 C C . SER A 1 160 ? 5.562 -0.928 12.004 1.00 94.12 160 SER A C 1
ATOM 1308 O O . SER A 1 160 ? 5.405 -1.522 13.073 1.00 94.12 160 SER A O 1
ATOM 1310 N N . SER A 1 161 ? 6.588 -0.094 11.820 1.00 93.31 161 SER A N 1
ATOM 1311 C CA . SER A 1 161 ? 7.531 0.270 12.885 1.00 93.31 161 SER A CA 1
ATOM 1312 C C . SER A 1 161 ? 6.874 1.060 14.029 1.00 93.31 161 SER A C 1
ATOM 1314 O O . SER A 1 161 ? 7.376 1.050 15.154 1.00 93.31 161 SER A O 1
ATOM 1316 N N . LYS A 1 162 ? 5.722 1.699 13.774 1.00 94.00 162 LYS A N 1
ATOM 1317 C CA . LYS A 1 162 ? 4.969 2.511 14.743 1.00 94.00 162 LYS A CA 1
ATOM 1318 C C . LYS A 1 162 ? 4.095 1.666 15.676 1.00 94.00 162 LYS A C 1
ATOM 1320 O O . LYS A 1 162 ? 3.633 2.175 16.696 1.00 94.00 162 LYS A O 1
ATOM 1325 N N . THR A 1 163 ? 3.898 0.373 15.396 1.00 94.62 163 THR A N 1
ATOM 1326 C CA . THR A 1 163 ? 3.050 -0.515 16.212 1.00 94.62 163 THR A CA 1
ATOM 1327 C C . THR A 1 163 ? 3.490 -0.572 17.670 1.00 94.62 163 THR A C 1
ATOM 1329 O O . THR A 1 163 ? 2.664 -0.410 18.567 1.00 94.62 163 THR A O 1
ATOM 1332 N N . LYS A 1 164 ? 4.792 -0.756 17.930 1.00 94.56 164 LYS A N 1
ATOM 1333 C CA . LYS A 1 164 ? 5.325 -0.821 19.303 1.00 94.56 164 LYS A CA 1
ATOM 1334 C C . LYS A 1 164 ? 5.083 0.479 20.069 1.00 94.56 164 LYS A C 1
ATOM 1336 O O . LYS A 1 164 ? 4.762 0.450 21.253 1.00 94.56 164 LYS A O 1
ATOM 1341 N N . GLU A 1 165 ? 5.226 1.616 19.394 1.00 95.44 165 GLU A N 1
ATOM 1342 C CA . GLU A 1 165 ? 4.977 2.928 19.987 1.00 95.44 165 GLU A CA 1
ATOM 1343 C C . GLU A 1 165 ? 3.488 3.132 20.292 1.00 95.44 165 GLU A C 1
ATOM 1345 O O . GLU A 1 165 ? 3.141 3.565 21.391 1.00 95.44 165 GLU A O 1
ATOM 1350 N N . CYS A 1 166 ? 2.603 2.766 19.359 1.00 96.38 166 CYS A N 1
ATOM 1351 C CA . CYS A 1 166 ? 1.161 2.823 19.574 1.00 96.38 166 CYS A CA 1
ATOM 1352 C C . CYS A 1 166 ? 0.719 1.934 20.746 1.00 96.38 166 CYS A C 1
ATOM 1354 O O . CYS A 1 166 ? -0.045 2.408 21.581 1.00 96.38 166 CYS A O 1
ATOM 1356 N N . LYS A 1 167 ? 1.237 0.702 20.865 1.00 95.44 167 LYS A N 1
ATOM 1357 C CA . LYS A 1 167 ? 0.936 -0.195 21.999 1.00 95.44 167 LYS A CA 1
ATOM 1358 C C . LYS A 1 167 ? 1.323 0.428 23.336 1.00 95.44 167 LYS A C 1
ATOM 1360 O O . LYS A 1 167 ? 0.458 0.624 24.179 1.00 95.44 167 LYS A O 1
ATOM 1365 N N . ARG A 1 168 ? 2.564 0.908 23.469 1.00 95.69 168 ARG A N 1
ATOM 1366 C CA . ARG A 1 168 ? 3.033 1.589 24.693 1.00 95.69 168 ARG A CA 1
ATOM 1367 C C . ARG A 1 168 ? 2.196 2.814 25.060 1.00 95.69 168 ARG A C 1
ATOM 1369 O O . ARG A 1 168 ? 1.941 3.065 26.234 1.00 95.69 168 ARG A O 1
ATOM 1376 N N . LYS A 1 169 ? 1.791 3.614 24.066 1.00 95.06 169 LYS A N 1
ATOM 1377 C CA . LYS A 1 169 ? 0.918 4.777 24.292 1.00 95.06 169 LYS A CA 1
ATOM 1378 C C . LYS A 1 169 ? -0.445 4.351 24.837 1.00 95.06 169 LYS A C 1
ATOM 1380 O O . LYS A 1 169 ? -0.956 5.000 25.742 1.00 95.06 169 LYS A O 1
ATOM 1385 N N . VAL A 1 170 ? -1.019 3.282 24.294 1.00 95.12 170 VAL A N 1
ATOM 1386 C CA . VAL A 1 170 ? -2.326 2.763 24.711 1.00 95.12 170 VAL A CA 1
ATOM 1387 C C . VAL A 1 170 ? -2.262 2.101 26.087 1.00 95.12 170 VAL A C 1
ATOM 1389 O O . VAL A 1 170 ? -3.116 2.394 26.915 1.00 95.12 170 VAL A O 1
ATOM 1392 N N . GLU A 1 171 ? -1.236 1.298 26.368 1.00 93.56 171 GLU A N 1
ATOM 1393 C CA . GLU A 1 171 ? -1.008 0.679 27.683 1.00 93.56 171 GLU A CA 1
ATOM 1394 C C . GLU A 1 171 ? -0.987 1.736 28.795 1.00 93.56 171 GLU A C 1
ATOM 1396 O O . GLU A 1 171 ? -1.747 1.640 29.754 1.00 93.56 171 GLU A O 1
ATOM 1401 N N . ARG A 1 172 ? -0.218 2.820 28.615 1.00 94.19 172 ARG A N 1
ATOM 1402 C CA . ARG A 1 172 ? -0.177 3.945 29.570 1.00 94.19 172 ARG A CA 1
ATOM 1403 C C . ARG A 1 172 ? -1.525 4.643 29.746 1.00 94.19 172 ARG A C 1
ATOM 1405 O O . ARG A 1 172 ? -1.835 5.130 30.827 1.00 94.19 172 ARG A O 1
ATOM 1412 N N . LEU A 1 173 ? -2.327 4.736 28.683 1.00 93.25 173 LEU A N 1
ATOM 1413 C CA . LEU A 1 173 ? -3.669 5.324 28.767 1.00 93.25 173 LEU A CA 1
ATOM 1414 C C . LEU A 1 173 ? -4.639 4.426 29.545 1.00 93.25 173 LEU A C 1
ATOM 1416 O O . LEU A 1 173 ? -5.551 4.945 30.196 1.00 93.25 173 LEU A O 1
ATOM 1420 N N . LEU A 1 174 ? -4.456 3.106 29.460 1.00 93.81 174 LEU A N 1
ATOM 1421 C CA . LEU A 1 174 ? -5.330 2.106 30.069 1.00 93.81 174 LEU A CA 1
ATOM 1422 C C . LEU A 1 174 ? -4.907 1.675 31.477 1.00 93.81 174 LEU A C 1
ATOM 1424 O O . LEU A 1 174 ? -5.749 1.172 32.213 1.00 93.81 174 LEU A O 1
ATOM 1428 N N . GLU A 1 175 ? -3.664 1.933 31.883 1.00 91.94 175 GLU A N 1
ATOM 1429 C CA . GLU A 1 175 ? -3.102 1.557 33.189 1.00 91.94 175 GLU A CA 1
ATOM 1430 C C . GLU A 1 175 ? -4.001 1.961 34.367 1.00 91.94 175 GLU A C 1
ATOM 1432 O O . GLU A 1 175 ? -4.333 1.148 35.220 1.00 91.94 175 GLU A O 1
ATOM 1437 N N . ARG A 1 176 ? -4.516 3.193 34.374 1.00 90.62 176 ARG A N 1
ATOM 1438 C CA . ARG A 1 176 ? -5.416 3.673 35.442 1.00 90.62 176 ARG A CA 1
ATOM 1439 C C . ARG A 1 176 ? -6.773 2.963 35.506 1.00 90.62 176 ARG A C 1
ATOM 1441 O O . ARG A 1 176 ? -7.465 3.071 36.513 1.00 90.62 176 ARG A O 1
ATOM 1448 N N . TYR A 1 177 ? -7.178 2.289 34.432 1.00 90.38 177 TYR A N 1
ATOM 1449 C CA . TYR A 1 177 ? -8.441 1.555 34.350 1.00 90.38 177 TYR A CA 1
ATOM 1450 C C . TYR A 1 177 ? -8.259 0.061 34.625 1.00 90.38 177 TYR A C 1
ATOM 1452 O O . TYR A 1 177 ? -9.255 -0.631 34.827 1.00 90.38 177 TYR A O 1
ATOM 1460 N N . SER A 1 178 ? -7.017 -0.438 34.684 1.00 86.12 178 SER A N 1
ATOM 1461 C CA . SER A 1 178 ? -6.739 -1.872 34.815 1.00 86.12 178 SER A CA 1
ATOM 1462 C C . SER A 1 178 ? -7.241 -2.482 36.125 1.00 86.12 178 SER A C 1
ATOM 1464 O O . SER A 1 178 ? -7.473 -3.682 36.189 1.00 86.12 178 SER A O 1
ATOM 1466 N N . LEU A 1 179 ? -7.419 -1.654 37.159 1.00 87.88 179 LEU A N 1
ATOM 1467 C CA . LEU A 1 179 ? -7.928 -2.057 38.473 1.00 87.88 179 LEU A CA 1
ATOM 1468 C C . LEU A 1 179 ? -9.461 -2.089 38.555 1.00 87.88 179 LEU A C 1
ATOM 1470 O O . LEU A 1 179 ? -10.006 -2.698 39.469 1.00 87.88 179 LEU A O 1
ATOM 1474 N N . TYR A 1 180 ? -10.152 -1.405 37.640 1.00 90.62 180 TYR A N 1
ATOM 1475 C CA . TYR A 1 180 ? -11.598 -1.166 37.730 1.00 90.62 180 TYR A CA 1
ATOM 1476 C C . TYR A 1 180 ? -12.388 -1.850 36.621 1.00 90.62 180 TYR A C 1
ATOM 1478 O O . TYR A 1 180 ? -13.586 -2.082 36.767 1.00 90.62 180 TYR A O 1
ATOM 1486 N N . TRP A 1 181 ? -11.753 -2.093 35.478 1.00 92.75 181 TRP A N 1
ATOM 1487 C CA . TRP A 1 181 ? -12.404 -2.663 34.309 1.00 92.75 181 TRP A CA 1
ATOM 1488 C C . TRP A 1 181 ? -12.100 -4.149 34.199 1.00 92.75 181 TRP A C 1
ATOM 1490 O O . TRP A 1 181 ? -11.001 -4.601 34.507 1.00 92.75 181 TRP A O 1
ATOM 1500 N N . ASP A 1 182 ? -13.082 -4.894 33.701 1.00 94.00 182 ASP A N 1
ATOM 1501 C CA . ASP A 1 182 ? -12.916 -6.301 33.364 1.00 94.00 182 ASP A CA 1
ATOM 1502 C C . ASP A 1 182 ? -11.810 -6.495 32.306 1.00 94.00 182 ASP A C 1
ATOM 1504 O O . ASP A 1 182 ? -11.682 -5.710 31.357 1.00 94.00 182 ASP A O 1
ATOM 1508 N N . GLU A 1 183 ? -11.024 -7.566 32.446 1.00 91.69 183 GLU A N 1
ATOM 1509 C CA . GLU A 1 183 ? -9.884 -7.865 31.571 1.00 91.69 183 GLU A CA 1
ATOM 1510 C C . GLU A 1 183 ? -10.289 -7.952 30.089 1.00 91.69 183 GLU A C 1
ATOM 1512 O O . GLU A 1 183 ? -9.566 -7.490 29.200 1.00 91.69 183 GLU A O 1
ATOM 1517 N N . LYS A 1 184 ? -11.475 -8.499 29.797 1.00 93.81 184 LYS A N 1
ATOM 1518 C CA . LYS A 1 184 ? -11.994 -8.605 28.430 1.00 93.81 184 LYS A CA 1
ATOM 1519 C C . LYS A 1 184 ? -12.275 -7.224 27.845 1.00 93.81 184 LYS A C 1
ATOM 1521 O O . LYS A 1 184 ? -11.962 -6.983 26.677 1.00 93.81 184 LYS A O 1
ATOM 1526 N N . ILE A 1 185 ? -12.829 -6.314 28.647 1.00 93.00 185 ILE A N 1
ATOM 1527 C CA . ILE A 1 185 ? -13.089 -4.928 28.236 1.00 93.00 185 ILE A CA 1
ATOM 1528 C C . ILE A 1 185 ? -11.773 -4.197 27.978 1.00 93.00 185 ILE A C 1
ATOM 1530 O O . ILE A 1 185 ? -11.646 -3.521 26.953 1.00 93.00 185 ILE A O 1
ATOM 1534 N N . LEU A 1 186 ? -10.772 -4.384 28.841 1.00 92.75 186 LEU A N 1
ATOM 1535 C CA . LEU A 1 186 ? -9.437 -3.813 28.651 1.00 92.75 186 LEU A CA 1
ATOM 1536 C C . LEU A 1 186 ? -8.802 -4.292 27.343 1.00 92.75 186 LEU A C 1
ATOM 1538 O O . LEU A 1 186 ? -8.408 -3.456 26.534 1.00 92.75 186 LEU A O 1
ATOM 1542 N N . LYS A 1 187 ? -8.800 -5.603 27.068 1.00 92.94 187 LYS A N 1
ATOM 1543 C CA . LYS A 1 187 ? -8.254 -6.171 25.819 1.00 92.94 187 LYS A CA 1
ATOM 1544 C C . LYS A 1 187 ? -8.945 -5.644 24.562 1.00 92.94 187 LYS A C 1
ATOM 1546 O O . LYS A 1 187 ? -8.281 -5.302 23.580 1.00 92.94 187 LYS A O 1
ATOM 1551 N N . ILE A 1 188 ? -10.279 -5.576 24.561 1.00 94.12 188 ILE A N 1
ATOM 1552 C CA . ILE A 1 188 ? -11.039 -5.055 23.412 1.00 94.12 188 ILE A CA 1
ATOM 1553 C C . ILE A 1 188 ? -10.728 -3.568 23.203 1.00 94.12 188 ILE A C 1
ATOM 1555 O O . ILE A 1 188 ? -10.495 -3.127 22.071 1.00 94.12 188 ILE A O 1
ATOM 1559 N N . THR A 1 189 ? -10.677 -2.801 24.292 1.00 94.44 189 THR A N 1
ATOM 1560 C CA . THR A 1 189 ? -10.374 -1.367 24.257 1.00 94.44 189 THR A CA 1
ATOM 1561 C C . THR A 1 189 ? -8.952 -1.115 23.768 1.00 94.44 189 THR A C 1
ATOM 1563 O O . THR A 1 189 ? -8.752 -0.285 22.884 1.00 94.44 189 THR A O 1
ATOM 1566 N N . GLU A 1 190 ? -7.973 -1.867 24.271 1.00 94.06 190 GLU A N 1
ATOM 1567 C CA . GLU A 1 190 ? -6.573 -1.776 23.863 1.00 94.06 190 GLU A CA 1
ATOM 1568 C C . GLU A 1 190 ? -6.433 -1.984 22.354 1.00 94.06 190 GLU A C 1
ATOM 1570 O O . GLU A 1 190 ? -5.930 -1.109 21.646 1.00 94.06 190 GLU A O 1
ATOM 1575 N N . LYS A 1 191 ? -6.980 -3.090 21.833 1.00 93.62 191 LYS A N 1
ATOM 1576 C CA . LYS A 1 191 ? -6.961 -3.395 20.397 1.00 93.62 191 LYS A CA 1
ATOM 1577 C C . LYS A 1 191 ? -7.573 -2.262 19.567 1.00 93.62 191 LYS A C 1
ATOM 1579 O O . LYS A 1 191 ? -7.037 -1.887 18.524 1.00 93.62 191 LYS A O 1
ATOM 1584 N N . THR A 1 192 ? -8.680 -1.695 20.040 1.00 94.31 192 THR A N 1
ATOM 1585 C CA . THR A 1 192 ? -9.393 -0.603 19.362 1.00 94.31 192 THR A CA 1
ATOM 1586 C C . THR A 1 192 ? -8.567 0.683 19.345 1.00 94.31 192 THR A C 1
ATOM 1588 O O . THR A 1 192 ? -8.450 1.347 18.313 1.00 94.31 192 THR A O 1
ATOM 1591 N N . LEU A 1 193 ? -7.937 1.030 20.467 1.00 95.88 193 LEU A N 1
ATOM 1592 C CA . LEU A 1 193 ? -7.101 2.221 20.578 1.00 95.88 193 LEU A CA 1
ATOM 1593 C C . LEU A 1 193 ? -5.792 2.089 19.790 1.00 95.88 193 LEU A C 1
ATOM 1595 O O . LEU A 1 193 ? -5.354 3.073 19.192 1.00 95.88 193 LEU A O 1
ATOM 1599 N N . VAL A 1 194 ? -5.199 0.892 19.719 1.00 95.81 194 VAL A N 1
ATOM 1600 C CA . VAL A 1 194 ? -4.018 0.629 18.879 1.00 95.81 194 VAL A CA 1
ATOM 1601 C C . VAL A 1 194 ? -4.367 0.819 17.406 1.00 95.81 194 VAL A C 1
AT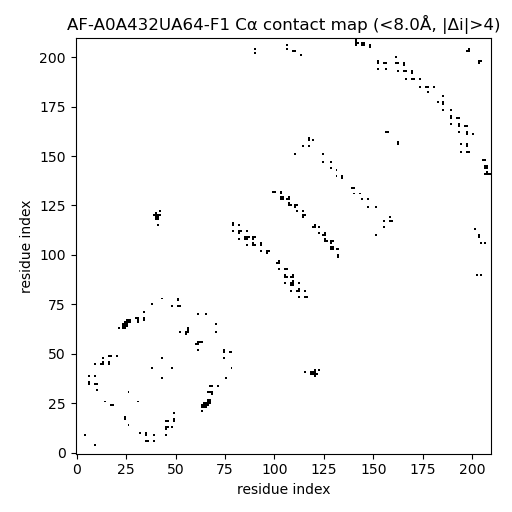OM 1603 O O . VAL A 1 194 ? -3.678 1.578 16.720 1.00 95.81 194 VAL A O 1
ATOM 1606 N N . LYS A 1 195 ? -5.479 0.234 16.936 1.00 94.94 195 LYS A N 1
ATOM 1607 C CA . LYS A 1 195 ? -5.998 0.475 15.579 1.00 94.94 195 LYS A CA 1
ATOM 1608 C C . LYS A 1 195 ? -6.192 1.972 15.321 1.00 94.94 195 LYS A C 1
ATOM 1610 O O . LYS A 1 195 ? -5.679 2.497 14.338 1.00 94.94 195 LYS A O 1
ATOM 1615 N N . LYS A 1 196 ? -6.842 2.694 16.240 1.00 95.62 196 LYS A N 1
ATOM 1616 C CA . LYS A 1 196 ? -7.069 4.148 16.129 1.00 95.62 196 LYS A CA 1
ATOM 1617 C C . LYS A 1 196 ? -5.765 4.954 16.070 1.00 95.62 196 LYS A C 1
ATOM 1619 O O . LYS A 1 196 ? -5.680 5.929 15.323 1.00 95.62 196 LYS A O 1
ATOM 1624 N N . CYS A 1 197 ? -4.749 4.559 16.835 1.00 96.69 197 CYS A N 1
ATOM 1625 C CA . CYS A 1 197 ? -3.420 5.167 16.796 1.00 96.69 197 CYS A CA 1
ATOM 1626 C C . CYS A 1 197 ? -2.753 4.965 15.429 1.00 96.69 197 CYS A C 1
ATOM 1628 O O . CYS A 1 197 ? -2.305 5.939 14.821 1.00 96.69 197 CYS A O 1
ATOM 1630 N N . LEU A 1 198 ? -2.759 3.733 14.909 1.00 96.31 198 LEU A N 1
ATOM 1631 C CA . LEU A 1 198 ? -2.197 3.408 13.597 1.00 96.31 198 LEU A CA 1
ATOM 1632 C C . LEU A 1 198 ? -2.930 4.138 12.467 1.00 96.31 198 LEU A C 1
ATOM 1634 O O . LEU A 1 198 ? -2.279 4.730 11.608 1.00 96.31 198 LEU A O 1
ATOM 1638 N N . LYS A 1 199 ? -4.268 4.202 12.512 1.00 95.75 199 LYS A N 1
ATOM 1639 C CA . LYS A 1 199 ? -5.061 4.964 11.536 1.00 95.75 199 LYS A CA 1
ATOM 1640 C C . LYS A 1 199 ? -4.627 6.420 11.459 1.00 95.75 199 LYS A C 1
ATOM 1642 O O . LYS A 1 199 ? -4.384 6.934 10.372 1.00 95.75 199 LYS A O 1
ATOM 1647 N N . ARG A 1 200 ? -4.446 7.075 12.609 1.00 95.25 200 ARG A N 1
ATOM 1648 C CA . ARG A 1 200 ? -3.938 8.455 12.663 1.00 95.25 200 ARG A CA 1
ATOM 1649 C C . ARG A 1 200 ? -2.514 8.563 12.129 1.00 95.25 200 ARG A C 1
ATOM 1651 O O . ARG A 1 200 ? -2.225 9.473 11.363 1.00 95.25 200 ARG A O 1
ATOM 1658 N N . ALA A 1 201 ? -1.642 7.631 12.504 1.00 94.62 201 ALA A N 1
ATOM 1659 C CA . ALA A 1 201 ? -0.232 7.654 12.130 1.00 94.62 201 ALA A CA 1
ATOM 1660 C C . ALA A 1 201 ? 0.023 7.489 10.620 1.00 94.62 201 ALA A C 1
ATOM 1662 O O . ALA A 1 201 ? 1.080 7.913 10.147 1.00 94.62 201 ALA A O 1
ATOM 1663 N N . TYR A 1 202 ? -0.915 6.873 9.897 1.00 93.88 202 TYR A N 1
ATOM 1664 C CA . TYR A 1 202 ? -0.860 6.639 8.448 1.00 93.88 202 TYR A CA 1
ATOM 1665 C C . TYR A 1 202 ? -1.931 7.412 7.657 1.00 93.88 202 TYR A C 1
ATOM 1667 O O . TYR A 1 202 ? -2.036 7.260 6.440 1.00 93.88 202 TYR A O 1
ATOM 1675 N N . GLY A 1 203 ? -2.743 8.240 8.326 1.00 93.25 203 GLY A N 1
ATOM 1676 C CA . GLY A 1 203 ? -3.844 8.971 7.692 1.00 93.25 203 GLY A CA 1
ATOM 1677 C C . GLY A 1 203 ? -4.866 8.052 7.014 1.00 93.25 203 GLY A C 1
ATOM 1678 O O . GLY A 1 203 ? -5.298 8.343 5.901 1.00 93.25 203 GLY A O 1
ATOM 1679 N N . ILE A 1 204 ? -5.195 6.922 7.644 1.00 94.25 204 ILE A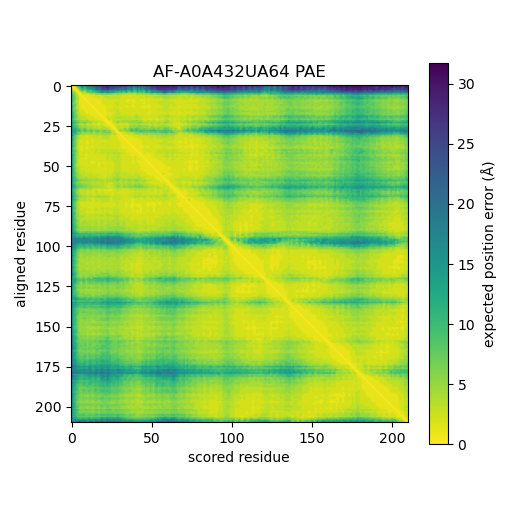 N 1
ATOM 1680 C CA . ILE A 1 204 ? -6.157 5.934 7.142 1.00 94.25 204 ILE A CA 1
ATOM 1681 C C . ILE A 1 204 ? -7.572 6.378 7.559 1.00 94.25 204 ILE A C 1
ATOM 1683 O O . ILE A 1 204 ? -7.825 6.508 8.764 1.00 94.25 204 ILE A O 1
ATOM 1687 N N . PRO A 1 205 ? -8.489 6.637 6.609 1.00 92.31 205 PRO A N 1
ATOM 1688 C CA . PRO A 1 205 ? -9.885 6.956 6.911 1.00 92.31 205 PRO A CA 1
ATOM 1689 C C . PRO A 1 205 ? -10.659 5.705 7.364 1.00 92.31 205 PRO A C 1
ATOM 1691 O O . PRO A 1 205 ? -10.168 4.588 7.249 1.00 92.31 205 PRO A O 1
ATOM 1694 N N . GLU A 1 206 ? -11.876 5.885 7.878 1.00 90.81 206 GLU A N 1
ATOM 1695 C CA . GLU A 1 206 ? -12.855 4.786 7.947 1.00 90.81 206 GLU A CA 1
ATOM 1696 C C . GLU A 1 206 ? -13.165 4.314 6.521 1.00 90.81 206 GLU A C 1
ATOM 1698 O O . GLU A 1 206 ? -13.319 5.157 5.626 1.00 90.81 206 GLU A O 1
ATOM 1703 N N . PHE A 1 207 ? -13.221 2.999 6.294 1.00 90.75 207 PHE A N 1
ATOM 1704 C CA . PHE A 1 207 ? -13.576 2.475 4.973 1.00 90.75 207 PHE A CA 1
ATOM 1705 C C . PHE A 1 207 ? -15.097 2.542 4.798 1.00 90.75 207 PHE A C 1
ATOM 1707 O O . PHE A 1 207 ? -15.564 3.172 3.846 1.00 90.75 207 PHE A O 1
ATOM 1714 N N . SER A 1 208 ? -15.832 1.996 5.775 1.00 84.12 208 SER A N 1
ATOM 1715 C CA . SER A 1 208 ? -17.298 2.066 5.897 1.00 84.12 208 SER A CA 1
ATOM 1716 C C . SER A 1 208 ? -17.760 3.442 6.386 1.00 84.12 208 SER A C 1
ATOM 1718 O O . SER A 1 208 ? -17.067 4.090 7.177 1.00 84.12 208 SER A O 1
ATOM 1720 N N . VAL A 1 209 ? -18.923 3.891 5.919 1.00 77.19 209 VAL A N 1
ATOM 1721 C CA . VAL A 1 209 ? -19.612 5.111 6.396 1.00 77.19 209 VAL A CA 1
ATOM 1722 C C . VAL A 1 209 ? -20.941 4.817 7.089 1.00 77.19 209 VAL A C 1
ATOM 1724 O O . VAL A 1 209 ? -21.534 5.734 7.660 1.00 77.19 209 VAL A O 1
ATOM 1727 N N . ILE A 1 210 ? -21.381 3.558 7.042 1.00 64.19 210 ILE A N 1
ATOM 1728 C CA . ILE A 1 210 ? -22.529 3.027 7.787 1.00 64.19 210 ILE A CA 1
ATOM 1729 C C . ILE A 1 210 ? -22.057 2.417 9.107 1.00 64.19 210 ILE A C 1
ATOM 1731 O O . ILE A 1 210 ? -20.974 1.778 9.107 1.00 64.19 210 ILE A O 1
#

Sequence (210 aa):
MDSVKSLEEYAEEVFRALTEHFEGFDLKGSDDMPVLREWFVLGIDPNYVVYAISDGMSQGKINDRFSLTNIGKFVVNWFKRECRREAEEARRSIREETLPYNRIEKLAKIVKSVLVELKVSDQSLVDRILNLRNCSDLMEVERALSSLEDEFLKVVERNSSKTKECKRKVERLLERYSLYWDEKILKITEKTLVKKCLKRAYGIPEFSVI

Mean predicted aligned error: 5.65 Å

Radius of gyration: 20.81 Å; Cα contacts (8 Å, |Δi|>4): 184; chains: 1; bounding box: 49×32×66 Å

Foldseek 3Di:
DDPPQDLVNQVVLLVVLCVVQAVQEDEPDPVLSVLSVLCLLLVPHSVLLVVQQVVCVVVVNDDSHDYCVGCSVSSLVVVLVVLVVLLVVLLVCLVVDPDLLSNLLNLLSLLSNLCSVLSGNDSVLSVQSNCLSVPPDPVVNQVSLQVSLVVSLVVCCVRPPCNVVQLVVLCVVCVVVPVPDDPVVSVVSSVVSSSVVSCVVSVNDRRHPD

pLDDT: mean 90.71, std 8.48, range [27.72, 96.69]